Protein AF-A0A2G9TQV5-F1 (afdb_monomer_lite)

Secondary structure (DSSP, 8-state):
---PPPPP------PPP-PPPPGGGGPPPHHHHHH-TTHHHHHHHHHHHHHHHHHHHHHHHHHHHHHTSPPEEEEEEEEEEEEEEE--B--SSTT--PBPPEEEEEEEEEEE--TTS---S-----------PPPP---HHHHHTTT-SS-SSEEE--HHHHHHHT-SEEETTTHHHHHHHH-PPPPP----------SSS---EEEEEEEEEEEE-HHHHHHHHHHHHHHTT----

InterPro domains:
  IPR019835 SWIB domain [SM00151] (129-188)
  IPR036885 SWIB/MDM2 domain superfamily [G3DSA:1.10.245.10] (144-190)
  IPR036885 SWIB/MDM2 domain superfamily [SSF47592] (147-193)

Radius of gyration: 35.36 Å; chains: 1; bounding box: 77×60×104 Å

Organism: Teladorsagia circumcincta (NCBI:txid45464)

Structure (mmCIF, N/CA/C/O backbone):
data_AF-A0A2G9TQV5-F1
#
_entry.id   AF-A0A2G9TQV5-F1
#
loop_
_atom_site.group_PDB
_atom_site.id
_atom_site.type_symbol
_atom_site.label_atom_id
_atom_site.label_alt_id
_atom_site.label_comp_id
_atom_site.label_asym_id
_atom_site.label_entity_id
_atom_site.label_seq_id
_atom_site.pdbx_PDB_ins_code
_atom_site.Cartn_x
_atom_site.Cartn_y
_atom_site.Cartn_z
_atom_site.occupancy
_atom_site.B_iso_or_equiv
_atom_site.auth_seq_id
_atom_site.auth_comp_id
_atom_site.auth_asym_id
_atom_site.auth_atom_id
_atom_site.pdbx_PDB_model_num
ATOM 1 N N . MET A 1 1 ? 49.705 -12.438 60.916 1.00 44.19 1 MET A N 1
ATOM 2 C CA . MET A 1 1 ? 49.407 -10.997 60.722 1.00 44.19 1 MET A CA 1
ATOM 3 C C . MET A 1 1 ? 49.640 -10.712 59.242 1.00 44.19 1 MET A C 1
ATOM 5 O O . MET A 1 1 ? 50.724 -11.036 58.797 1.00 44.19 1 MET A O 1
ATOM 9 N N . ALA A 1 2 ? 48.722 -10.273 58.381 1.00 42.62 2 ALA A N 1
ATOM 10 C CA . ALA A 1 2 ? 47.451 -9.553 58.492 1.00 42.62 2 ALA A CA 1
ATOM 11 C C . ALA A 1 2 ? 46.478 -10.095 57.402 1.00 42.62 2 ALA A C 1
ATOM 13 O O . ALA A 1 2 ? 46.919 -10.445 56.315 1.00 42.62 2 ALA A O 1
ATOM 14 N N . SER A 1 3 ? 45.233 -10.449 57.743 1.00 42.16 3 SER A N 1
ATOM 15 C CA . SER A 1 3 ? 44.005 -9.634 57.603 1.00 42.16 3 SER A CA 1
ATOM 16 C C . SER A 1 3 ? 43.621 -9.293 56.148 1.00 42.16 3 SER A C 1
ATOM 18 O O . SER A 1 3 ? 44.063 -8.285 55.604 1.00 42.16 3 SER A O 1
ATOM 20 N N . GLN A 1 4 ? 42.767 -10.129 55.538 1.00 41.84 4 GLN A N 1
ATOM 21 C CA . GLN A 1 4 ? 41.964 -9.785 54.356 1.00 41.84 4 GLN A CA 1
ATOM 22 C C . GLN A 1 4 ? 40.659 -9.115 54.821 1.00 41.84 4 GLN A C 1
ATOM 24 O O . GLN A 1 4 ? 39.918 -9.699 55.610 1.00 41.84 4 GLN A O 1
ATOM 29 N N . GLY A 1 5 ? 40.383 -7.899 54.344 1.00 46.50 5 GLY A N 1
ATOM 30 C CA . GLY A 1 5 ? 39.112 -7.197 54.562 1.00 46.50 5 GLY A CA 1
ATOM 31 C C . GLY A 1 5 ? 38.068 -7.531 53.480 1.00 46.50 5 GLY A C 1
ATOM 32 O O . GLY A 1 5 ? 38.452 -7.800 52.340 1.00 46.50 5 GLY A O 1
ATOM 33 N N . PRO A 1 6 ? 36.758 -7.517 53.796 1.00 59.44 6 PRO A N 1
ATOM 34 C CA . PRO A 1 6 ? 35.693 -7.836 52.842 1.00 59.44 6 PRO A CA 1
ATOM 35 C C . PRO A 1 6 ? 35.386 -6.658 51.892 1.00 59.44 6 PRO A C 1
ATOM 37 O O . PRO A 1 6 ? 35.656 -5.504 52.237 1.00 59.44 6 PRO A O 1
ATOM 40 N N . PRO A 1 7 ? 34.791 -6.904 50.706 1.00 47.41 7 PRO A N 1
ATOM 41 C CA . PRO A 1 7 ? 34.472 -5.842 49.762 1.00 47.41 7 PRO A CA 1
ATOM 42 C C . PRO A 1 7 ? 33.226 -5.061 50.207 1.00 47.41 7 PRO A C 1
ATOM 44 O O . PRO A 1 7 ? 32.205 -5.630 50.591 1.00 47.41 7 PRO A O 1
ATOM 47 N N . MET A 1 8 ? 33.321 -3.733 50.130 1.00 46.19 8 MET A N 1
ATOM 48 C CA . MET A 1 8 ? 32.245 -2.779 50.406 1.00 46.19 8 MET A CA 1
ATOM 49 C C . MET A 1 8 ? 31.079 -2.956 49.426 1.00 46.19 8 MET A C 1
ATOM 51 O O . MET A 1 8 ? 31.225 -2.815 48.211 1.00 46.19 8 MET A O 1
ATOM 55 N N . GLN A 1 9 ? 29.899 -3.226 49.976 1.00 48.56 9 GLN A N 1
ATOM 56 C CA . GLN A 1 9 ? 28.641 -3.308 49.248 1.00 48.56 9 GLN A CA 1
ATOM 57 C C . GLN A 1 9 ? 28.155 -1.885 48.932 1.00 48.56 9 GLN A C 1
ATOM 59 O O . GLN A 1 9 ? 27.777 -1.124 49.821 1.00 48.56 9 GLN A O 1
ATOM 64 N N . GLY A 1 10 ? 28.205 -1.504 47.653 1.00 43.78 10 GLY A N 1
ATOM 65 C CA . GLY A 1 10 ? 27.704 -0.221 47.167 1.00 43.78 10 GLY A CA 1
ATOM 66 C C . GLY A 1 10 ? 26.198 -0.096 47.395 1.00 43.78 10 GLY A C 1
ATOM 67 O O . GLY A 1 10 ? 25.399 -0.759 46.734 1.00 43.78 10 GLY A O 1
ATOM 68 N N . ASN A 1 11 ? 25.818 0.773 48.328 1.00 42.78 11 ASN A N 1
ATOM 69 C CA . ASN A 1 11 ? 24.438 1.095 48.661 1.00 42.78 11 ASN A CA 1
ATOM 70 C C . ASN A 1 11 ? 23.783 1.854 47.488 1.00 42.78 11 ASN A C 1
ATOM 72 O O . ASN A 1 11 ? 23.886 3.078 47.384 1.00 42.78 11 ASN A O 1
ATOM 76 N N . ARG A 1 12 ? 23.129 1.139 46.561 1.00 46.25 12 ARG A N 1
ATOM 77 C CA . ARG A 1 12 ? 22.235 1.761 45.572 1.00 46.25 12 ARG A CA 1
ATOM 78 C C . ARG A 1 12 ? 20.999 2.268 46.307 1.00 46.25 12 ARG A C 1
ATOM 80 O O . ARG A 1 12 ? 20.060 1.515 46.545 1.00 46.25 12 ARG A O 1
ATOM 87 N N . VAL A 1 13 ? 21.000 3.555 46.639 1.00 46.03 13 VAL A N 1
ATOM 88 C CA . VAL A 1 13 ? 19.806 4.264 47.096 1.00 46.03 13 VAL A CA 1
ATOM 89 C C . VAL A 1 13 ? 18.771 4.223 45.970 1.00 46.03 13 VAL A C 1
ATOM 91 O O . VAL A 1 13 ? 18.861 4.956 44.986 1.00 46.03 13 VAL A O 1
ATOM 94 N N . SER A 1 14 ? 17.798 3.321 46.090 1.00 50.47 14 SER A N 1
ATOM 95 C CA . SER A 1 14 ? 16.604 3.306 45.253 1.00 50.47 14 SER A CA 1
ATOM 96 C C . SER A 1 14 ? 15.818 4.586 45.529 1.00 50.47 14 SER A C 1
ATOM 98 O O . SER A 1 14 ? 15.201 4.721 46.587 1.00 50.47 14 SER A O 1
ATOM 100 N N . GLN A 1 15 ? 15.861 5.545 44.601 1.00 46.72 15 GLN A N 1
ATOM 101 C CA . GLN A 1 15 ? 14.999 6.721 44.681 1.00 46.72 15 GLN A CA 1
ATOM 102 C C . GLN A 1 15 ? 13.533 6.261 44.702 1.00 46.72 15 GLN A C 1
ATOM 104 O O . GLN A 1 15 ? 13.130 5.485 43.830 1.00 46.72 15 GLN A O 1
ATOM 109 N N . PRO A 1 16 ? 12.714 6.715 45.667 1.00 48.12 16 PRO A N 1
ATOM 110 C CA . PRO A 1 16 ? 11.309 6.356 45.690 1.00 48.12 16 PRO A CA 1
ATOM 111 C C . PRO A 1 16 ? 10.617 6.993 44.483 1.00 48.12 16 PRO A C 1
ATOM 113 O O . PRO A 1 16 ? 10.597 8.216 44.322 1.00 48.12 16 PRO A O 1
ATOM 116 N N . LEU A 1 17 ? 10.037 6.142 43.635 1.00 52.28 17 LEU A N 1
ATOM 117 C CA . LEU A 1 17 ? 9.128 6.531 42.560 1.00 52.28 17 LEU A CA 1
ATOM 118 C C . LEU A 1 17 ? 8.077 7.490 43.127 1.00 52.28 17 LEU A C 1
ATOM 120 O O . LEU A 1 17 ? 7.300 7.118 44.011 1.00 52.28 17 LEU A O 1
ATOM 124 N N . ARG A 1 18 ? 8.066 8.736 42.637 1.00 54.44 18 ARG A N 1
ATOM 125 C CA . ARG A 1 18 ? 7.076 9.748 43.026 1.00 54.44 18 ARG A CA 1
ATOM 126 C C . ARG A 1 18 ? 5.680 9.186 42.757 1.00 54.44 18 ARG A C 1
ATOM 128 O O . ARG A 1 18 ? 5.249 9.101 41.608 1.00 54.44 18 ARG A O 1
ATOM 135 N N . LYS A 1 19 ? 4.981 8.783 43.821 1.00 58.81 19 LYS A N 1
ATOM 136 C CA . LYS A 1 19 ? 3.598 8.305 43.746 1.00 58.81 19 LYS A CA 1
ATOM 137 C C . LYS A 1 19 ? 2.754 9.430 43.145 1.00 58.81 19 LYS A C 1
ATOM 139 O O . LYS A 1 19 ? 2.726 10.535 43.685 1.00 58.81 19 LYS A O 1
ATOM 144 N N . LYS A 1 20 ? 2.104 9.170 42.007 1.00 60.31 20 LYS A N 1
ATOM 145 C CA . LYS A 1 20 ? 1.174 10.125 41.389 1.00 60.31 20 LYS A CA 1
ATOM 146 C C . LYS A 1 20 ? 0.085 10.474 42.406 1.00 60.31 20 LYS A C 1
ATOM 148 O O . LYS A 1 20 ? -0.621 9.583 42.878 1.00 60.31 20 LYS A O 1
ATOM 153 N N . LYS A 1 21 ? -0.008 11.762 42.745 1.00 61.50 21 LYS A N 1
ATOM 154 C CA . LYS A 1 21 ? -1.007 12.320 43.667 1.00 61.50 21 LYS A CA 1
ATOM 155 C C . LYS A 1 21 ? -2.407 11.965 43.157 1.00 61.50 21 LYS A C 1
ATOM 157 O O . LYS A 1 21 ? -2.676 12.131 41.964 1.00 61.50 21 LYS A O 1
ATOM 162 N N . ARG A 1 22 ? -3.257 11.403 44.018 1.00 66.50 22 ARG A N 1
ATOM 163 C CA . ARG A 1 22 ? -4.565 10.869 43.609 1.00 66.50 22 ARG A CA 1
ATOM 164 C C . ARG A 1 22 ? -5.538 12.029 43.406 1.00 66.50 22 ARG A C 1
ATOM 166 O O . ARG A 1 22 ? -5.408 13.062 44.048 1.00 66.50 22 ARG A O 1
ATOM 173 N N . TYR A 1 23 ? -6.535 11.861 42.539 1.00 68.81 23 TYR A N 1
ATOM 174 C CA . TYR A 1 23 ? -7.550 12.898 42.301 1.00 68.81 23 TYR A CA 1
ATOM 175 C C . TYR A 1 23 ? -8.308 13.286 43.584 1.00 68.81 23 TYR A C 1
ATOM 177 O O . TYR A 1 23 ? -8.620 14.453 43.784 1.00 68.81 23 TYR A O 1
ATOM 185 N N . ALA A 1 24 ? -8.517 12.325 44.490 1.00 63.78 24 ALA A N 1
ATOM 186 C CA . ALA A 1 24 ? -9.106 12.568 45.807 1.00 63.78 24 ALA A CA 1
ATOM 187 C C . ALA A 1 24 ? -8.302 13.578 46.647 1.00 63.78 24 ALA A C 1
ATOM 189 O O . ALA A 1 24 ? -8.893 14.349 47.392 1.00 63.78 24 ALA A O 1
ATOM 190 N N . ASP A 1 25 ? -6.980 13.637 46.459 1.00 70.00 25 ASP A N 1
ATOM 191 C CA . ASP A 1 25 ? -6.098 14.575 47.163 1.00 70.00 25 ASP A CA 1
ATOM 192 C C . ASP A 1 25 ? -6.182 16.001 46.584 1.00 70.00 25 ASP A C 1
ATOM 194 O O . ASP A 1 25 ? -5.591 16.926 47.139 1.00 70.00 25 ASP A O 1
ATOM 198 N N . LYS A 1 26 ? -6.866 16.182 45.444 1.00 73.50 26 LYS A N 1
ATOM 199 C CA . LYS A 1 26 ? -7.117 17.482 44.808 1.00 73.50 26 LYS A CA 1
ATOM 200 C C . LYS A 1 26 ? -8.495 18.061 45.160 1.00 73.50 26 LYS A C 1
ATOM 202 O O . LYS A 1 26 ? -8.781 19.176 44.757 1.00 73.50 26 LYS A O 1
ATOM 207 N N . LEU A 1 27 ? -9.370 17.339 45.865 1.00 76.75 27 LEU A N 1
ATOM 208 C CA . LEU A 1 27 ? -10.714 17.828 46.198 1.00 76.75 27 LEU A CA 1
ATOM 209 C C . LEU A 1 27 ? -10.690 18.644 47.499 1.00 76.75 27 LEU A C 1
ATOM 211 O O . LEU A 1 27 ? -10.197 18.173 48.521 1.00 76.75 27 LEU A O 1
ATOM 215 N N . ILE A 1 28 ? -11.257 19.854 47.477 1.00 78.38 28 ILE A N 1
ATOM 216 C CA . ILE A 1 28 ? -11.406 20.683 48.685 1.00 78.38 28 ILE A CA 1
ATOM 217 C C . ILE A 1 28 ? -12.586 20.167 49.522 1.00 78.38 28 ILE A C 1
ATOM 219 O O . ILE A 1 28 ? -13.672 19.913 48.984 1.00 78.38 28 ILE A O 1
ATOM 223 N N . SER A 1 29 ? -12.371 20.051 50.840 1.00 79.12 29 SER A N 1
ATOM 224 C CA . SER A 1 29 ? -13.391 19.654 51.822 1.00 79.12 29 SER A CA 1
ATOM 225 C C . SER A 1 29 ? -14.628 20.569 51.763 1.00 79.12 29 SER A C 1
ATOM 227 O O . SER A 1 29 ? -14.467 21.787 51.647 1.00 79.12 29 SER A O 1
ATOM 229 N N . PRO A 1 30 ? -15.856 20.032 51.899 1.00 76.06 30 PRO A N 1
ATOM 230 C CA . PRO A 1 30 ? -17.091 20.821 51.855 1.00 76.06 30 PRO A CA 1
ATOM 231 C C . PRO A 1 30 ? -17.134 21.983 52.859 1.00 76.06 30 PRO A C 1
ATOM 233 O O . PRO A 1 30 ? -17.609 23.056 52.515 1.00 76.06 30 PRO A O 1
ATOM 236 N N . GLN A 1 31 ? -16.572 21.807 54.059 1.00 74.50 31 GLN A N 1
ATOM 237 C CA . GLN A 1 31 ? -16.561 22.848 55.099 1.00 74.50 31 GLN A CA 1
ATOM 238 C C . GLN A 1 31 ? -15.691 24.057 54.720 1.00 74.50 31 GLN A C 1
ATOM 240 O O . GLN A 1 31 ? -16.039 25.195 55.009 1.00 74.50 31 GLN A O 1
ATOM 245 N N . VAL A 1 32 ? -14.570 23.828 54.028 1.00 75.00 32 VAL A N 1
ATOM 246 C CA . VAL A 1 32 ? -13.693 24.907 53.534 1.00 75.00 32 VAL A CA 1
ATOM 247 C C . VAL A 1 32 ? -14.322 25.608 52.326 1.00 75.00 32 VAL A C 1
ATOM 249 O O . VAL A 1 32 ? -14.057 26.781 52.080 1.00 75.00 32 VAL A O 1
ATOM 252 N N . ARG A 1 33 ? -15.191 24.903 51.591 1.00 73.62 33 ARG A N 1
ATOM 253 C CA . ARG A 1 33 ? -15.885 25.431 50.414 1.00 73.62 33 ARG A CA 1
ATOM 254 C C . ARG A 1 33 ? -16.915 26.501 50.764 1.00 73.62 33 ARG A C 1
ATOM 256 O O . ARG A 1 33 ? -17.050 27.475 50.038 1.00 73.62 33 ARG A O 1
ATOM 263 N N . GLU A 1 34 ? -17.617 26.312 51.874 1.00 71.81 34 GLU A N 1
ATOM 264 C CA . GLU A 1 34 ? -18.623 27.259 52.364 1.00 71.81 34 GLU A CA 1
ATOM 265 C C . GLU A 1 34 ? -17.983 28.535 52.938 1.00 71.81 34 GLU A C 1
ATOM 267 O O . GLU A 1 34 ? -18.558 29.615 52.851 1.00 71.81 34 GLU A O 1
ATOM 272 N N . LEU A 1 35 ? -16.756 28.419 53.461 1.00 76.81 35 LEU A N 1
ATOM 273 C CA . LEU A 1 35 ? -15.994 29.529 54.040 1.00 76.81 35 LEU A CA 1
ATOM 274 C C . LEU A 1 35 ? -15.265 30.389 52.996 1.00 76.81 35 LEU A C 1
ATOM 276 O O . LEU A 1 35 ? -14.980 31.552 53.270 1.00 76.81 35 LEU A O 1
ATOM 280 N N . VAL A 1 36 ? -14.927 29.829 51.829 1.00 78.94 36 VAL A N 1
ATOM 281 C CA . VAL A 1 36 ? -14.102 30.500 50.810 1.00 78.94 36 VAL A CA 1
ATOM 282 C C . VAL A 1 36 ? -14.809 30.457 49.450 1.00 78.94 36 VAL A C 1
ATOM 284 O O . VAL A 1 36 ? -14.761 29.419 48.783 1.00 78.94 36 VAL A O 1
ATOM 287 N N . PRO A 1 37 ? -15.448 31.548 48.993 1.00 74.06 37 PRO A N 1
ATOM 288 C CA . PRO A 1 37 ? -16.198 31.566 47.734 1.00 74.06 37 PRO A CA 1
ATOM 289 C C . PRO A 1 37 ? -15.329 31.287 46.489 1.00 74.06 37 PRO A C 1
ATOM 291 O O . PRO A 1 37 ? -15.807 30.702 45.517 1.00 74.06 37 PRO A O 1
ATOM 294 N N . GLU A 1 38 ? -14.029 31.590 46.527 1.00 81.38 38 GLU A N 1
ATOM 295 C CA . GLU A 1 38 ? -13.058 31.293 45.461 1.00 81.38 38 GLU A CA 1
ATOM 296 C C . GLU A 1 38 ? -12.807 29.786 45.276 1.00 81.38 38 GLU A C 1
ATOM 298 O O . GLU A 1 38 ? -12.302 29.351 44.236 1.00 81.38 38 GLU A O 1
ATOM 303 N N . SER A 1 39 ? -13.183 28.960 46.257 1.00 83.25 39 SER A N 1
ATOM 304 C CA . SE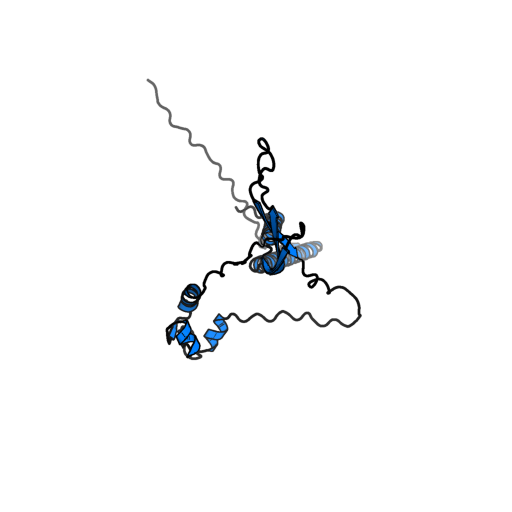R A 1 39 ? -13.048 27.502 46.179 1.00 83.25 39 SER A CA 1
ATOM 305 C C . SER A 1 39 ? -13.894 26.887 45.055 1.00 83.25 39 SER A C 1
ATOM 307 O O . SER A 1 39 ? -13.511 25.850 44.508 1.00 83.25 39 SER A O 1
ATOM 309 N N . GLN A 1 40 ? -14.993 27.537 44.651 1.00 80.94 40 GLN A N 1
ATOM 310 C CA . GLN A 1 40 ? -15.823 27.088 43.532 1.00 80.94 40 GLN A CA 1
ATOM 311 C C . GLN A 1 40 ? -15.067 27.194 42.201 1.00 80.94 40 GLN A C 1
ATOM 313 O O . GLN A 1 40 ? -15.042 26.233 41.435 1.00 80.94 40 GLN A O 1
ATOM 318 N N . ALA A 1 41 ? -14.350 28.301 41.976 1.00 85.25 41 ALA A N 1
ATOM 319 C CA . ALA A 1 41 ? -13.519 28.483 40.785 1.00 85.25 41 ALA A CA 1
ATOM 320 C C . ALA A 1 41 ? -12.407 27.422 40.685 1.00 85.25 41 ALA A C 1
ATOM 322 O O . ALA A 1 41 ? -12.104 26.929 39.598 1.00 85.25 41 ALA A O 1
ATOM 323 N N . TYR A 1 42 ? -11.829 27.010 41.819 1.00 85.12 42 TYR A N 1
ATOM 324 C CA . TYR A 1 42 ? -10.863 25.911 41.853 1.00 85.12 42 TYR A CA 1
ATOM 325 C C . TYR A 1 42 ? -11.491 24.562 41.462 1.00 85.12 42 TYR A C 1
ATOM 327 O O . TYR A 1 42 ? -10.905 23.813 40.679 1.00 85.12 42 TYR A O 1
ATOM 335 N N . MET A 1 43 ? -12.688 24.252 41.970 1.00 85.62 43 MET A N 1
ATOM 336 C CA . MET A 1 43 ? -13.412 23.026 41.613 1.00 85.62 43 MET A CA 1
ATOM 337 C C . MET A 1 43 ? -13.779 22.992 40.124 1.00 85.62 43 MET A C 1
ATOM 339 O O . MET A 1 43 ? -13.654 21.941 39.491 1.00 85.62 43 MET A O 1
ATOM 343 N N . ASP A 1 44 ? -14.157 24.136 39.550 1.00 88.25 44 ASP A N 1
ATOM 344 C CA . ASP A 1 44 ? -14.461 24.269 38.122 1.00 88.25 44 ASP A CA 1
ATOM 345 C C . ASP A 1 44 ? -13.206 24.072 37.258 1.00 88.25 44 ASP A C 1
ATOM 347 O O . ASP A 1 44 ? -13.246 23.347 36.260 1.00 88.25 44 ASP A O 1
ATOM 351 N N . LEU A 1 45 ? -12.062 24.633 37.671 1.00 88.50 45 LEU A N 1
ATOM 352 C CA . LEU A 1 45 ? -10.768 24.385 37.025 1.00 88.50 45 LEU A CA 1
ATOM 353 C C . LEU A 1 45 ? -10.363 22.909 37.105 1.00 88.50 45 LEU A C 1
ATOM 355 O O . LEU A 1 45 ? -9.869 22.358 36.123 1.00 88.50 45 LEU A O 1
ATOM 359 N N . LEU A 1 46 ? -10.604 22.249 38.239 1.00 86.88 46 LEU A N 1
ATOM 360 C CA . LEU A 1 46 ? -10.320 20.826 38.417 1.00 86.88 46 LEU A CA 1
ATOM 361 C C . LEU A 1 46 ? -11.230 19.946 37.543 1.00 86.88 46 LEU A C 1
ATOM 363 O O . LEU A 1 46 ? -10.775 18.960 36.960 1.00 86.88 46 LEU A O 1
ATOM 367 N N . ALA A 1 47 ? -12.512 20.295 37.422 1.00 86.62 47 ALA A N 1
ATOM 368 C CA . ALA A 1 47 ? -13.445 19.626 36.518 1.00 86.62 47 ALA A CA 1
ATOM 369 C C . ALA A 1 47 ? -13.051 19.838 35.046 1.00 86.62 47 ALA A C 1
ATOM 371 O O . ALA A 1 47 ? -13.116 18.904 34.238 1.00 86.62 47 ALA A O 1
ATOM 372 N N . PHE A 1 48 ? -12.592 21.043 34.699 1.00 91.81 48 PHE A N 1
ATOM 373 C CA . PHE A 1 48 ? -12.078 21.356 33.370 1.00 91.81 48 PHE A CA 1
ATOM 374 C C . PHE A 1 48 ? -10.791 20.582 33.054 1.00 91.81 48 PHE A C 1
ATOM 376 O O . PHE A 1 48 ? -10.716 19.983 31.981 1.00 91.81 48 PHE A O 1
ATOM 383 N N . GLU A 1 49 ? -9.832 20.508 33.989 1.00 87.06 49 GLU A N 1
ATOM 384 C CA . GLU A 1 49 ? -8.620 19.672 33.887 1.00 87.06 49 GLU A CA 1
ATOM 385 C C . GLU A 1 49 ? -9.011 18.222 33.578 1.00 87.06 49 GLU A C 1
ATOM 387 O O . GLU A 1 49 ? -8.537 17.636 32.607 1.00 87.06 49 GLU A O 1
ATOM 392 N N . GLN A 1 50 ? -9.963 17.666 34.332 1.00 86.44 50 GLN A N 1
ATOM 393 C CA . GLN A 1 50 ? -10.388 16.278 34.166 1.00 86.44 50 GLN A CA 1
ATOM 394 C C . GLN A 1 50 ? -11.046 16.021 32.798 1.00 86.44 50 GLN A C 1
ATOM 396 O O . GLN A 1 50 ? -10.788 15.004 32.146 1.00 86.44 50 GLN A O 1
ATOM 401 N N . LYS A 1 51 ? -11.871 16.961 32.322 1.00 90.81 51 LYS A N 1
ATOM 402 C CA . LYS A 1 51 ? -12.500 16.892 30.995 1.00 90.81 51 LYS A CA 1
ATOM 403 C C . LYS A 1 51 ? -11.473 17.030 29.868 1.00 90.81 51 LYS A C 1
ATOM 405 O O . LYS A 1 51 ? -11.592 16.354 28.838 1.00 90.81 51 LYS A O 1
ATOM 410 N N . LEU A 1 52 ? -10.473 17.887 30.057 1.00 89.81 52 LEU A N 1
ATOM 411 C CA . LEU A 1 52 ? -9.368 18.090 29.126 1.00 89.81 52 LEU A CA 1
ATOM 412 C C . LEU A 1 52 ? -8.518 16.816 29.035 1.00 89.81 52 LEU A C 1
ATOM 414 O O . LEU A 1 52 ? -8.328 16.301 27.932 1.00 89.81 52 LEU A O 1
ATOM 418 N N . ASP A 1 53 ? -8.124 16.234 30.166 1.00 84.88 53 ASP A N 1
ATOM 419 C CA . ASP A 1 53 ? -7.357 14.984 30.231 1.00 84.88 53 ASP A CA 1
ATOM 420 C C . ASP A 1 53 ? -8.098 13.808 29.581 1.00 84.88 53 ASP A C 1
ATOM 422 O O . ASP A 1 53 ? -7.510 13.031 28.816 1.00 84.88 53 ASP A O 1
ATOM 426 N N . ALA A 1 54 ? -9.408 13.694 29.823 1.00 82.75 54 ALA A N 1
ATOM 427 C CA . ALA A 1 54 ? -10.247 12.684 29.182 1.00 82.75 54 ALA A CA 1
ATOM 428 C C . ALA A 1 54 ? -10.284 12.869 27.656 1.00 82.75 54 ALA A C 1
ATOM 430 O O . ALA A 1 54 ? -10.153 11.903 26.897 1.00 82.75 54 ALA A O 1
ATOM 431 N N . THR A 1 55 ? -10.411 14.115 27.194 1.00 89.25 55 THR A N 1
ATOM 432 C CA . THR A 1 55 ? -10.436 14.448 25.763 1.00 89.25 55 THR A CA 1
ATOM 433 C C . THR A 1 55 ? -9.091 14.166 25.100 1.00 89.25 55 THR A C 1
ATOM 435 O O . THR A 1 55 ? -9.063 13.568 24.023 1.00 89.25 55 THR A O 1
ATOM 438 N N . ILE A 1 56 ? -7.978 14.529 25.744 1.00 85.31 56 ILE A N 1
ATOM 439 C CA . ILE A 1 56 ? -6.624 14.244 25.255 1.00 85.31 56 ILE A CA 1
ATOM 440 C C . ILE A 1 56 ? -6.397 12.738 25.171 1.00 85.31 56 ILE A C 1
ATOM 442 O O . ILE A 1 56 ? -5.956 12.248 24.134 1.00 85.31 56 ILE A O 1
ATOM 446 N N . THR A 1 57 ? -6.731 11.990 26.224 1.00 84.06 57 THR A N 1
ATOM 447 C CA . THR A 1 57 ? -6.547 10.532 26.254 1.00 84.06 57 THR A CA 1
ATOM 448 C C . THR A 1 57 ? -7.353 9.856 25.149 1.00 84.06 57 THR A C 1
ATOM 450 O O . THR A 1 57 ? -6.823 9.023 24.414 1.00 84.06 57 THR A O 1
ATOM 453 N N . ARG A 1 58 ? -8.610 10.270 24.959 1.00 86.94 58 ARG A N 1
ATOM 454 C CA . ARG A 1 58 ? -9.450 9.786 23.860 1.00 86.94 58 ARG A CA 1
ATOM 455 C C . ARG A 1 58 ? -8.855 10.129 22.495 1.00 86.94 58 ARG A C 1
ATOM 457 O O . ARG A 1 58 ? -8.688 9.238 21.671 1.00 86.94 58 ARG A O 1
ATOM 464 N N . LYS A 1 59 ? -8.474 11.389 22.261 1.00 84.00 59 LYS A N 1
ATOM 465 C CA . LYS A 1 59 ? -7.851 11.814 20.996 1.00 84.00 59 LYS A CA 1
ATOM 466 C C . LYS A 1 59 ? -6.544 11.081 20.722 1.00 84.00 59 LYS A C 1
ATOM 468 O O . LYS A 1 59 ? -6.274 10.737 19.577 1.00 84.00 59 LYS A O 1
ATOM 473 N N . LYS A 1 60 ? -5.757 10.794 21.758 1.00 80.25 60 LYS A N 1
ATOM 474 C CA . LYS A 1 60 ? -4.538 9.991 21.656 1.00 80.25 60 LYS A CA 1
ATOM 475 C C . LYS A 1 60 ? -4.854 8.579 21.167 1.00 80.25 60 LYS A C 1
ATOM 477 O O . LYS A 1 60 ? -4.188 8.113 20.247 1.00 80.25 60 LYS A O 1
ATOM 482 N N . LEU A 1 61 ? -5.867 7.925 21.739 1.00 83.00 61 LEU A N 1
ATOM 483 C CA . LEU A 1 61 ? -6.302 6.597 21.300 1.00 83.00 61 LEU A CA 1
ATOM 484 C C . LEU A 1 61 ? -6.843 6.619 19.865 1.00 83.00 61 LEU A C 1
ATOM 486 O O . LEU A 1 61 ? -6.432 5.781 19.065 1.00 83.00 61 LEU A O 1
ATOM 490 N N . ASP A 1 62 ? -7.664 7.612 19.513 1.00 80.06 62 ASP A N 1
ATOM 491 C CA . ASP A 1 62 ? -8.195 7.779 18.153 1.00 80.06 62 ASP A CA 1
ATOM 492 C C . ASP A 1 62 ? -7.056 7.935 17.127 1.00 80.06 62 ASP A C 1
ATOM 494 O O . ASP A 1 62 ? -7.060 7.300 16.070 1.00 80.06 62 ASP A O 1
ATOM 498 N N . ILE A 1 63 ? -6.039 8.748 17.444 1.00 80.25 63 ILE A N 1
ATOM 499 C CA . ILE A 1 63 ? -4.871 8.940 16.576 1.00 80.25 63 ILE A CA 1
ATOM 500 C C . ILE A 1 63 ? -4.039 7.656 16.494 1.00 80.25 63 ILE A C 1
ATOM 502 O O . ILE A 1 63 ? -3.649 7.250 15.400 1.00 80.25 63 ILE A O 1
ATOM 506 N N . GLN A 1 64 ? -3.786 6.986 17.621 1.00 78.00 64 GLN A N 1
ATOM 507 C CA . GLN A 1 64 ? -3.073 5.709 17.629 1.00 78.00 64 GLN A CA 1
ATOM 508 C C . GLN A 1 64 ? -3.798 4.646 16.791 1.00 78.00 64 GLN A C 1
ATOM 510 O O . GLN A 1 64 ? -3.147 3.905 16.056 1.00 78.00 64 GLN A O 1
ATOM 515 N N . GLU A 1 65 ? -5.129 4.569 16.853 1.00 79.62 65 GLU A N 1
ATOM 516 C CA . GLU A 1 65 ? -5.919 3.655 16.026 1.00 79.62 65 GLU A CA 1
ATOM 517 C C . GLU A 1 65 ? -5.868 4.032 14.539 1.00 79.62 65 GLU A C 1
ATOM 519 O O . GLU A 1 65 ? -5.694 3.154 13.688 1.00 79.62 65 GLU A O 1
ATOM 524 N N . ALA A 1 66 ? -5.946 5.324 14.212 1.00 73.06 66 ALA A N 1
ATOM 525 C CA . ALA A 1 66 ? -5.829 5.801 12.837 1.00 73.06 66 ALA A CA 1
ATOM 526 C C . ALA A 1 66 ? -4.454 5.467 12.231 1.00 73.06 66 ALA A C 1
ATOM 528 O O . ALA A 1 66 ? -4.375 4.991 11.098 1.00 73.06 66 ALA A O 1
ATOM 529 N N . LEU A 1 67 ? -3.371 5.628 13.000 1.00 73.00 67 LEU A N 1
ATOM 530 C CA . LEU A 1 67 ? -2.008 5.311 12.556 1.00 73.00 67 LEU A CA 1
ATOM 531 C C . LEU A 1 67 ? -1.791 3.804 12.318 1.00 73.00 67 LEU A C 1
ATOM 533 O O . LEU A 1 67 ? -0.959 3.442 11.486 1.00 73.00 67 LEU A O 1
ATOM 537 N N . LYS A 1 68 ? -2.568 2.916 12.962 1.00 75.12 68 LYS A N 1
ATOM 538 C CA . LYS A 1 68 ? -2.554 1.464 12.668 1.00 75.12 68 LYS A CA 1
ATOM 539 C C . LYS A 1 68 ? -3.089 1.133 11.272 1.00 75.12 68 LYS A C 1
ATOM 541 O O . LYS A 1 68 ? -2.861 0.028 10.781 1.00 75.12 68 LYS A O 1
ATOM 546 N N . ARG A 1 69 ? -3.800 2.059 10.621 1.00 71.94 69 ARG A N 1
ATOM 547 C CA . ARG A 1 69 ? -4.332 1.901 9.260 1.00 71.94 69 ARG A CA 1
ATOM 548 C C . ARG A 1 69 ? -3.641 2.893 8.321 1.00 71.94 69 ARG A C 1
ATOM 550 O O . ARG A 1 69 ? -4.253 3.892 7.945 1.00 71.94 69 ARG A O 1
ATOM 557 N N . PRO A 1 70 ? -2.379 2.639 7.927 1.00 65.88 70 PRO A N 1
ATOM 558 C CA . PRO A 1 70 ? -1.628 3.570 7.096 1.00 65.88 70 PRO A CA 1
ATOM 559 C C . PRO A 1 70 ? -2.385 3.866 5.797 1.00 65.88 70 PRO A C 1
ATOM 561 O O . PRO A 1 70 ? -2.748 2.959 5.041 1.00 65.88 70 PRO A O 1
ATOM 564 N N . GLN A 1 71 ? -2.630 5.153 5.545 1.00 68.75 71 GLN A N 1
ATOM 565 C CA . GLN A 1 71 ? -3.322 5.610 4.346 1.00 68.75 71 GLN A CA 1
ATOM 566 C C . GLN A 1 71 ? -2.479 5.272 3.109 1.00 68.75 71 GLN A C 1
ATOM 568 O O . GLN A 1 71 ? -1.310 5.653 3.004 1.00 68.75 71 GLN A O 1
ATOM 573 N N . LYS A 1 72 ? -3.080 4.528 2.174 1.00 71.25 72 LYS A N 1
ATOM 574 C CA . LYS A 1 72 ? -2.465 4.194 0.885 1.00 71.25 72 LYS A CA 1
ATOM 575 C C . LYS A 1 72 ? -2.704 5.348 -0.074 1.00 71.25 72 LYS A C 1
ATOM 577 O O . LYS A 1 72 ? -3.856 5.644 -0.388 1.00 71.25 72 LYS A O 1
ATOM 582 N N . VAL A 1 73 ? -1.636 5.954 -0.574 1.00 79.00 73 VAL A N 1
ATOM 583 C CA . VAL A 1 73 ? -1.732 6.885 -1.701 1.00 79.00 73 VAL A CA 1
ATOM 584 C C . VAL A 1 73 ? -1.449 6.109 -2.978 1.00 79.00 73 VAL A C 1
ATOM 586 O O . VAL A 1 73 ? -0.461 5.375 -3.064 1.00 79.00 73 VAL A O 1
ATOM 589 N N . LYS A 1 74 ? -2.347 6.243 -3.956 1.00 80.44 74 LYS A N 1
ATOM 590 C CA . LYS A 1 74 ? -2.124 5.731 -5.307 1.00 80.44 74 LYS A CA 1
ATOM 591 C C . LYS A 1 74 ? -1.226 6.720 -6.051 1.00 80.44 74 LYS A C 1
ATOM 593 O O . LYS A 1 74 ? -1.502 7.916 -6.055 1.00 80.44 74 LYS A O 1
ATOM 598 N N . LYS A 1 75 ? -0.140 6.224 -6.630 1.00 84.56 75 LYS A N 1
ATOM 599 C CA . LYS A 1 75 ? 0.749 6.958 -7.540 1.00 84.56 75 LYS A CA 1
ATOM 600 C C . LYS A 1 75 ? 0.999 6.074 -8.759 1.00 84.56 75 LYS A C 1
ATOM 602 O O . LYS A 1 75 ? 0.774 4.868 -8.678 1.00 84.56 75 LYS A O 1
ATOM 607 N N . ARG A 1 76 ? 1.473 6.638 -9.864 1.00 88.56 76 ARG A N 1
ATOM 608 C CA . ARG A 1 76 ? 1.886 5.851 -11.034 1.00 88.56 76 ARG A CA 1
ATOM 609 C C . ARG A 1 76 ? 3.395 5.953 -11.193 1.00 88.56 76 ARG A C 1
ATOM 611 O O . ARG A 1 76 ? 3.931 7.046 -11.104 1.00 88.56 76 ARG A O 1
ATOM 618 N N . LEU A 1 77 ? 4.094 4.840 -11.364 1.00 91.00 77 LEU A N 1
ATOM 619 C CA . LEU A 1 77 ? 5.493 4.833 -11.783 1.00 91.00 77 LEU A CA 1
ATOM 620 C C . LEU A 1 77 ? 5.513 4.633 -13.291 1.00 91.00 77 LEU A C 1
ATOM 622 O O . LEU A 1 77 ? 5.005 3.625 -13.772 1.00 91.00 77 LEU A O 1
ATOM 626 N N . ARG A 1 78 ? 6.091 5.584 -14.015 1.00 92.56 78 ARG A N 1
ATOM 627 C CA . ARG A 1 78 ? 6.366 5.444 -15.438 1.00 92.56 78 ARG A CA 1
ATOM 628 C C . ARG A 1 78 ? 7.793 4.965 -15.618 1.00 92.56 78 ARG A C 1
ATOM 630 O O . ARG A 1 78 ? 8.717 5.629 -15.148 1.00 92.56 78 ARG A O 1
ATOM 637 N N . ILE A 1 79 ? 7.953 3.824 -16.269 1.00 94.31 79 ILE A N 1
ATOM 638 C CA . ILE A 1 79 ? 9.248 3.252 -16.621 1.00 94.31 79 ILE A CA 1
ATOM 639 C C . ILE A 1 79 ? 9.510 3.531 -18.097 1.00 94.31 79 ILE A C 1
ATOM 641 O O . ILE A 1 79 ? 8.671 3.219 -18.941 1.00 94.31 79 ILE A O 1
ATOM 645 N N . TYR A 1 80 ? 10.668 4.109 -18.390 1.00 93.06 80 TYR A N 1
ATOM 646 C CA . TYR A 1 80 ? 11.198 4.304 -19.731 1.00 93.06 80 TYR A CA 1
ATOM 647 C C . TYR A 1 80 ? 12.286 3.265 -19.971 1.00 93.06 80 TYR A C 1
ATOM 649 O O . TYR A 1 80 ? 13.211 3.156 -19.169 1.00 93.06 80 TYR A O 1
ATOM 657 N N . ILE A 1 81 ? 12.173 2.510 -21.057 1.00 93.00 81 ILE A N 1
ATOM 658 C CA . ILE A 1 81 ? 13.209 1.587 -21.519 1.00 93.00 81 ILE A CA 1
ATOM 659 C C . ILE A 1 81 ? 13.679 2.086 -22.878 1.00 93.00 81 ILE A C 1
ATOM 661 O O . ILE A 1 81 ? 12.959 1.973 -23.869 1.00 93.00 81 ILE A O 1
ATOM 665 N N . SER A 1 82 ? 14.875 2.658 -22.914 1.00 90.12 82 SER A N 1
ATOM 666 C CA . SER A 1 82 ? 15.502 3.193 -24.121 1.00 90.12 82 SER A CA 1
ATOM 667 C C . SER A 1 82 ? 16.713 2.353 -24.477 1.00 90.12 82 SER A C 1
ATOM 669 O O . SER A 1 82 ? 17.460 1.957 -23.588 1.00 90.12 82 SER A O 1
ATOM 671 N N . HIS A 1 83 ? 16.951 2.118 -25.762 1.00 88.94 83 HIS A N 1
ATOM 672 C CA . HIS A 1 83 ? 18.209 1.522 -26.200 1.00 88.94 83 HIS A CA 1
ATOM 673 C C . HIS A 1 83 ? 18.844 2.315 -27.333 1.00 88.94 83 HIS A C 1
ATOM 675 O O . HIS A 1 83 ? 18.145 2.933 -28.137 1.00 88.94 83 HIS A O 1
ATOM 681 N N . THR A 1 84 ? 20.169 2.256 -27.380 1.00 85.81 84 THR A N 1
ATOM 682 C CA . THR A 1 84 ? 20.994 2.775 -28.467 1.00 85.81 84 THR A CA 1
ATOM 683 C C . THR A 1 84 ? 21.874 1.639 -28.960 1.00 85.81 84 THR A C 1
ATOM 685 O O . THR A 1 84 ? 22.485 0.942 -28.152 1.00 85.81 84 THR A O 1
ATOM 688 N N . PHE A 1 85 ? 21.944 1.451 -30.272 1.00 83.75 85 PHE A N 1
ATOM 689 C CA . PHE A 1 85 ? 22.870 0.517 -30.898 1.00 83.75 85 PHE A CA 1
ATOM 690 C C . PHE A 1 85 ? 23.916 1.310 -31.684 1.00 83.75 85 PHE A C 1
ATOM 692 O O . PHE A 1 85 ? 23.574 2.213 -32.443 1.00 83.75 85 PHE A O 1
ATOM 699 N N . ILE A 1 86 ? 25.184 0.986 -31.469 1.00 82.31 86 ILE A N 1
ATOM 700 C CA . ILE A 1 86 ? 26.349 1.544 -32.144 1.00 82.31 86 ILE A CA 1
ATOM 701 C C . ILE A 1 86 ? 26.886 0.431 -33.036 1.00 82.31 86 ILE A C 1
ATOM 703 O O . ILE A 1 86 ? 27.419 -0.566 -32.544 1.00 82.31 86 ILE A O 1
ATOM 707 N N . ALA A 1 87 ? 26.708 0.585 -34.346 1.00 80.62 87 ALA A N 1
ATOM 708 C CA . ALA A 1 87 ? 27.259 -0.354 -35.310 1.00 80.62 87 ALA A CA 1
ATOM 709 C C . ALA A 1 87 ? 28.789 -0.304 -35.275 1.00 80.62 87 ALA A C 1
ATOM 711 O O . ALA A 1 87 ? 29.386 0.771 -35.186 1.00 80.62 87 ALA A O 1
ATOM 712 N N . GLY A 1 88 ? 29.409 -1.479 -35.329 1.00 78.69 88 GLY A N 1
ATOM 713 C CA . GLY A 1 88 ? 30.853 -1.572 -35.461 1.00 78.69 88 GLY A CA 1
ATOM 714 C C . GLY A 1 88 ? 31.306 -1.111 -36.842 1.00 78.69 88 GLY A C 1
ATOM 715 O O . GLY A 1 88 ? 30.571 -1.257 -37.820 1.00 78.69 88 GLY A O 1
ATOM 716 N N . LYS A 1 89 ? 32.518 -0.566 -36.919 1.00 78.69 89 LYS A N 1
ATOM 717 C CA . LYS A 1 89 ? 33.187 -0.232 -38.177 1.00 78.69 89 LYS A CA 1
ATOM 718 C C . LYS A 1 89 ? 34.429 -1.095 -38.316 1.00 78.69 89 LYS A C 1
ATOM 720 O O . LYS A 1 89 ? 35.251 -1.135 -37.403 1.00 78.69 89 LYS A O 1
ATOM 725 N N . GLU A 1 90 ? 34.559 -1.769 -39.452 1.00 72.81 90 GLU A N 1
ATOM 726 C CA . GLU A 1 90 ? 35.804 -2.448 -39.800 1.00 72.81 90 GLU A CA 1
ATOM 727 C C . GLU A 1 90 ? 36.915 -1.412 -40.043 1.00 72.81 90 GLU A C 1
ATOM 729 O O . GLU A 1 90 ? 36.624 -0.307 -40.514 1.00 72.81 90 GLU A O 1
ATOM 734 N N . PRO A 1 91 ? 38.174 -1.726 -39.695 1.00 71.75 91 PRO A N 1
ATOM 735 C CA . PRO A 1 91 ? 39.280 -0.803 -39.899 1.00 71.75 91 PRO A CA 1
ATOM 736 C C . PRO A 1 91 ? 39.531 -0.615 -41.399 1.00 71.75 91 PRO A C 1
ATOM 738 O O . PRO A 1 91 ? 39.910 -1.550 -42.099 1.00 71.75 91 PRO A O 1
ATOM 741 N N . GLU A 1 92 ? 39.329 0.602 -41.908 1.00 68.12 92 GLU A N 1
ATOM 742 C CA . GLU A 1 92 ? 39.522 0.904 -43.336 1.00 68.12 92 GLU A CA 1
ATOM 743 C C . GLU A 1 92 ? 41.012 0.999 -43.732 1.00 68.12 92 GLU A C 1
ATOM 745 O O . GLU A 1 92 ? 41.330 1.050 -44.922 1.00 68.12 92 GLU A O 1
ATOM 750 N N . LYS A 1 93 ? 41.943 1.034 -42.762 1.00 74.19 93 LYS A N 1
ATOM 751 C CA . LYS A 1 93 ? 43.398 1.131 -42.987 1.00 74.19 93 LYS A CA 1
ATOM 752 C C . LYS A 1 93 ? 44.196 0.260 -42.016 1.00 74.19 93 LYS A C 1
ATOM 754 O O . LYS A 1 93 ? 43.825 0.098 -40.857 1.00 74.19 93 LYS A O 1
ATOM 759 N N . GLU A 1 94 ? 45.342 -0.234 -42.483 1.00 59.31 94 GLU A N 1
ATOM 760 C CA . GLU A 1 94 ? 46.316 -0.995 -41.692 1.00 59.31 94 GLU A CA 1
ATOM 761 C C . GLU A 1 94 ? 46.955 -0.068 -40.634 1.00 59.31 94 GLU A C 1
ATOM 763 O O . GLU A 1 94 ? 47.839 0.733 -40.936 1.00 59.31 94 GLU A O 1
ATOM 768 N N . GLY A 1 95 ? 46.411 -0.096 -39.411 1.00 64.88 95 GLY A N 1
ATOM 769 C CA . GLY A 1 95 ? 46.790 0.776 -38.289 1.00 64.88 95 GLY A CA 1
ATOM 770 C C . GLY A 1 95 ? 45.621 1.491 -37.596 1.00 64.88 95 GLY A C 1
ATOM 771 O O . GLY A 1 95 ? 45.836 2.096 -36.548 1.00 64.88 95 GLY A O 1
ATOM 772 N N . ASP A 1 96 ? 44.406 1.419 -38.151 1.00 67.06 96 ASP A N 1
ATOM 773 C CA . ASP A 1 96 ? 43.181 1.903 -37.503 1.00 67.06 96 ASP A CA 1
ATOM 774 C C . ASP A 1 96 ? 42.575 0.777 -36.643 1.00 67.06 96 ASP A C 1
ATOM 776 O O . ASP A 1 96 ? 42.481 -0.365 -37.097 1.00 67.06 96 ASP A O 1
ATOM 780 N N . GLU A 1 97 ? 42.191 1.052 -35.394 1.00 65.44 97 GLU A N 1
ATOM 781 C CA . GLU A 1 97 ? 41.469 0.071 -34.572 1.00 65.44 97 GLU A CA 1
ATOM 782 C C . GLU A 1 97 ? 39.988 0.096 -34.964 1.00 65.44 97 GLU A C 1
ATOM 784 O O . GLU A 1 97 ? 39.281 1.081 -34.745 1.00 65.44 97 GLU A O 1
ATOM 789 N N . GLY A 1 98 ? 39.503 -1.001 -35.552 1.00 71.00 98 GLY A N 1
ATOM 790 C CA . GLY A 1 98 ? 38.082 -1.170 -35.848 1.00 71.00 98 GLY A CA 1
ATOM 791 C C . GLY A 1 98 ? 37.223 -0.990 -34.594 1.00 71.00 98 GLY A C 1
ATOM 792 O O . GLY A 1 98 ? 37.608 -1.366 -33.487 1.00 71.00 98 GLY A O 1
ATOM 793 N N . THR A 1 99 ? 36.027 -0.429 -34.753 1.00 78.75 99 THR A N 1
ATOM 794 C CA . THR A 1 99 ? 35.090 -0.262 -33.636 1.00 78.75 99 THR A CA 1
ATOM 795 C C . THR A 1 99 ? 34.221 -1.507 -33.509 1.00 78.75 99 THR A C 1
ATOM 797 O O . THR A 1 99 ? 33.564 -1.908 -34.466 1.00 78.75 99 THR A O 1
ATOM 800 N N . VAL A 1 100 ? 34.188 -2.120 -32.325 1.00 83.56 100 VAL A N 1
ATOM 801 C CA . VAL A 1 100 ? 33.329 -3.281 -32.040 1.00 83.56 100 VAL A CA 1
ATOM 802 C C . VAL A 1 100 ? 31.875 -2.810 -31.879 1.00 83.56 100 VAL A C 1
ATOM 804 O O . VAL A 1 100 ? 31.649 -1.785 -31.228 1.00 83.56 100 VAL A O 1
ATOM 807 N N . PRO A 1 101 ? 30.876 -3.526 -32.434 1.00 85.44 101 PRO A N 1
ATOM 808 C CA . PRO A 1 101 ? 29.475 -3.183 -32.227 1.00 85.44 101 PRO A CA 1
ATOM 809 C C . PRO A 1 101 ? 29.124 -3.176 -30.737 1.00 85.44 101 PRO A C 1
ATOM 811 O O . PRO A 1 101 ? 29.482 -4.083 -29.985 1.00 85.44 101 PRO A O 1
ATOM 814 N N . MET A 1 102 ? 28.385 -2.157 -30.317 1.00 86.44 102 MET A N 1
ATOM 815 C CA . MET A 1 102 ? 28.016 -1.936 -28.924 1.00 86.44 102 MET A CA 1
ATOM 816 C C . MET A 1 102 ? 26.538 -1.587 -28.826 1.00 86.44 102 MET A C 1
ATOM 818 O O . MET A 1 102 ? 25.980 -0.921 -29.689 1.00 86.44 102 MET A O 1
ATOM 822 N N . TRP A 1 103 ? 25.895 -1.998 -27.742 1.00 87.12 103 TRP A N 1
ATOM 823 C CA . TRP A 1 103 ? 24.558 -1.532 -27.408 1.00 87.12 103 TRP A CA 1
ATOM 824 C C . TRP A 1 103 ? 24.530 -0.996 -25.984 1.00 87.12 103 TRP A C 1
ATOM 826 O O . TRP A 1 103 ? 25.257 -1.456 -25.106 1.00 87.12 103 TRP A O 1
ATOM 836 N N . GLU A 1 104 ? 23.660 -0.022 -25.761 1.00 88.19 104 GLU A N 1
ATOM 837 C CA . GLU A 1 104 ? 23.382 0.546 -24.453 1.00 88.19 104 GLU A CA 1
ATOM 838 C C . GLU A 1 104 ? 21.877 0.459 -24.197 1.00 88.19 104 GLU A C 1
ATOM 840 O O . GLU A 1 104 ? 21.082 0.942 -25.002 1.00 88.19 104 GLU A O 1
ATOM 845 N N . LEU A 1 105 ? 21.480 -0.141 -23.072 1.00 91.38 105 LEU A N 1
ATOM 846 C CA . LEU A 1 105 ? 20.098 -0.171 -22.595 1.00 91.38 105 LEU A CA 1
ATOM 847 C C . LEU A 1 105 ? 19.984 0.706 -21.346 1.00 91.38 105 LEU A C 1
ATOM 849 O O . LEU A 1 105 ? 20.696 0.501 -20.365 1.00 91.38 105 LEU A O 1
ATOM 853 N N . ARG A 1 106 ? 19.058 1.661 -21.362 1.00 92.00 106 ARG A N 1
ATOM 854 C CA . ARG A 1 106 ? 18.758 2.562 -20.248 1.00 92.00 106 ARG A CA 1
ATOM 855 C C . ARG A 1 106 ? 17.346 2.308 -19.749 1.00 92.00 106 ARG A C 1
ATOM 857 O O . ARG A 1 106 ? 16.391 2.385 -20.518 1.00 92.00 106 ARG A O 1
ATOM 864 N N . VAL A 1 107 ? 17.223 2.032 -18.455 1.00 93.38 107 VAL A N 1
ATOM 865 C CA . VAL A 1 107 ? 15.934 1.885 -17.773 1.00 93.38 107 VAL A CA 1
ATOM 866 C C . VAL A 1 107 ? 15.807 3.002 -16.745 1.00 93.38 107 VAL A C 1
ATOM 868 O O . VAL A 1 107 ? 16.565 3.050 -15.780 1.00 93.38 107 VAL A O 1
ATOM 871 N N . GLU A 1 108 ? 14.847 3.902 -16.940 1.00 93.06 108 GLU A N 1
ATOM 872 C CA . GLU A 1 108 ? 14.584 5.028 -16.040 1.00 93.06 108 GLU A CA 1
ATOM 873 C C . GLU A 1 108 ? 13.178 4.935 -15.445 1.00 93.06 108 GLU A C 1
ATOM 875 O O . GLU A 1 108 ? 12.224 4.586 -16.133 1.00 93.06 108 GLU A O 1
ATOM 880 N N . GLY A 1 109 ? 13.017 5.293 -14.170 1.00 92.88 109 GLY A N 1
ATOM 881 C CA . GLY A 1 109 ? 11.716 5.339 -13.497 1.00 92.88 109 GLY A CA 1
ATOM 882 C C . GLY A 1 109 ? 11.365 6.751 -13.035 1.00 92.88 109 GLY A C 1
ATOM 883 O O . GLY A 1 109 ? 12.166 7.402 -12.367 1.00 92.88 109 GLY A O 1
ATOM 884 N N . ARG A 1 110 ? 10.148 7.224 -13.329 1.00 91.44 110 ARG A N 1
ATOM 885 C CA . ARG A 1 110 ? 9.615 8.503 -12.826 1.00 91.44 110 ARG A CA 1
ATOM 886 C C . ARG A 1 110 ? 8.269 8.316 -12.141 1.00 91.44 110 ARG A C 1
ATOM 888 O O . ARG A 1 110 ? 7.344 7.744 -12.711 1.00 91.44 110 ARG A O 1
ATOM 895 N N . LEU A 1 111 ? 8.143 8.818 -10.912 1.00 89.75 111 LEU A N 1
ATOM 896 C CA . LEU A 1 111 ? 6.867 8.823 -10.201 1.00 89.75 111 LEU A CA 1
ATOM 897 C C . LEU A 1 111 ? 5.983 9.950 -10.748 1.00 89.75 111 LEU A C 1
ATOM 899 O O . LEU A 1 111 ? 6.329 11.122 -10.643 1.00 89.75 111 LEU A O 1
ATOM 903 N N . ILE A 1 112 ? 4.835 9.589 -11.300 1.00 87.81 112 ILE A N 1
ATOM 904 C CA . ILE A 1 112 ? 3.790 10.498 -11.749 1.00 87.81 112 ILE A CA 1
ATOM 905 C C . ILE A 1 112 ? 2.801 10.699 -10.607 1.00 87.81 112 ILE A C 1
ATOM 907 O O . ILE A 1 112 ? 2.281 9.752 -9.999 1.00 87.81 112 ILE A O 1
ATOM 911 N N . GLU A 1 113 ? 2.532 11.963 -10.316 1.00 79.12 113 GLU A N 1
ATOM 912 C CA . GLU A 1 113 ? 1.434 12.338 -9.448 1.00 79.12 113 GLU A CA 1
ATOM 913 C C . GLU A 1 113 ? 0.158 12.406 -10.281 1.00 79.12 113 GLU A C 1
ATOM 915 O O . GLU A 1 113 ? 0.040 13.244 -11.168 1.00 79.12 113 GLU A O 1
ATOM 920 N N . ASP A 1 114 ? -0.813 11.536 -9.996 1.00 68.81 114 ASP A N 1
ATOM 921 C CA . ASP A 1 114 ? -2.168 11.790 -10.473 1.00 68.81 114 ASP A CA 1
ATOM 922 C C . ASP A 1 114 ? -2.681 13.021 -9.732 1.00 68.81 114 ASP A C 1
ATOM 924 O O . ASP A 1 114 ? -2.961 12.976 -8.529 1.00 68.81 114 ASP A O 1
ATOM 928 N N . GLN A 1 115 ? -2.801 14.130 -10.456 1.00 53.06 115 GLN A N 1
ATOM 929 C CA . GLN A 1 115 ? -3.399 15.383 -10.003 1.00 53.06 115 GLN A CA 1
ATOM 930 C C . GLN A 1 115 ? -4.932 15.239 -9.850 1.00 53.06 115 GL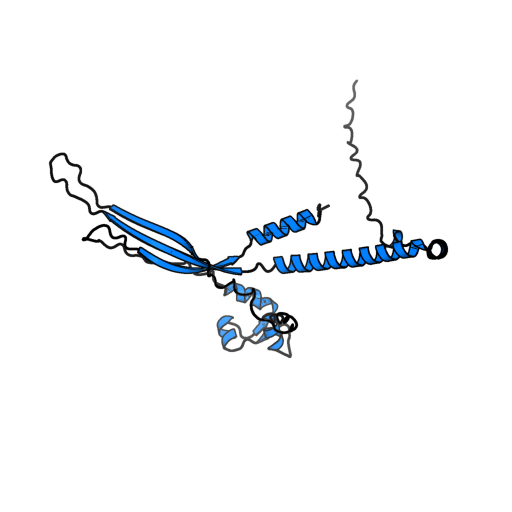N A C 1
ATOM 932 O O . GLN A 1 115 ? -5.698 16.119 -10.211 1.00 53.06 115 GLN A O 1
ATOM 937 N N . ALA A 1 116 ? -5.401 14.100 -9.336 1.00 53.00 116 ALA A N 1
ATOM 938 C CA . ALA A 1 116 ? -6.815 13.767 -9.156 1.00 53.00 116 ALA A CA 1
ATOM 939 C C . ALA A 1 116 ? -7.251 13.798 -7.681 1.00 53.00 116 ALA A C 1
ATOM 941 O O . ALA A 1 116 ? -8.392 13.485 -7.362 1.00 53.00 116 ALA A O 1
ATOM 942 N N . ASN A 1 117 ? -6.357 14.183 -6.764 1.00 48.34 117 ASN A N 1
ATOM 943 C CA . ASN A 1 117 ? -6.646 14.245 -5.328 1.00 48.34 117 ASN A CA 1
ATOM 944 C C . ASN A 1 117 ? -6.735 15.688 -4.789 1.00 48.34 117 ASN A C 1
ATOM 946 O O . ASN A 1 117 ? -6.469 15.916 -3.610 1.00 48.34 117 ASN A O 1
ATOM 950 N N . GLY A 1 118 ? -7.082 16.653 -5.651 1.00 48.47 118 GLY A N 1
ATOM 951 C CA . GLY A 1 118 ? -6.945 18.087 -5.375 1.00 48.47 118 GLY A CA 1
ATOM 952 C C . GLY A 1 118 ? -8.163 18.984 -5.624 1.00 48.47 118 GLY A C 1
ATOM 953 O O . GLY A 1 118 ? -7.979 20.192 -5.622 1.00 48.47 118 GLY A O 1
ATOM 954 N N . SER A 1 119 ? -9.383 18.471 -5.813 1.00 40.53 119 SER A N 1
ATOM 955 C CA . SER A 1 119 ? -10.584 19.322 -5.933 1.00 40.53 119 SER A CA 1
ATOM 956 C C . SER A 1 119 ? -11.597 19.079 -4.812 1.00 40.53 119 SER A C 1
ATOM 958 O O . SER A 1 119 ? -12.736 18.683 -5.024 1.00 40.53 119 SER A O 1
ATOM 960 N N . THR A 1 120 ? -11.190 19.396 -3.585 1.00 41.91 120 THR A N 1
ATOM 961 C CA . THR A 1 120 ? -12.129 19.866 -2.554 1.00 41.91 120 THR A CA 1
ATOM 962 C C . THR A 1 120 ? -11.578 21.147 -1.948 1.00 41.91 120 THR A C 1
ATOM 964 O O . THR A 1 120 ? -11.089 21.149 -0.823 1.00 41.91 120 THR A O 1
ATOM 967 N N . ALA A 1 121 ? -11.623 22.230 -2.726 1.00 40.50 121 ALA A N 1
ATOM 968 C CA . ALA A 1 121 ? -11.591 23.591 -2.208 1.00 40.50 121 ALA A CA 1
ATOM 969 C C . ALA A 1 121 ? -12.250 24.566 -3.204 1.00 40.50 121 ALA A C 1
ATOM 971 O O . ALA A 1 121 ? -11.663 24.932 -4.214 1.00 40.50 121 ALA A O 1
ATOM 972 N N . ALA A 1 122 ? -13.468 24.972 -2.835 1.00 42.38 122 ALA A N 1
ATOM 973 C CA . ALA A 1 122 ? -14.070 26.291 -3.031 1.00 42.38 122 ALA A CA 1
ATOM 974 C C . ALA A 1 122 ? -14.443 26.781 -4.447 1.00 42.38 122 ALA A C 1
ATOM 976 O O . ALA A 1 122 ? -13.738 27.578 -5.054 1.00 42.38 122 ALA A O 1
ATOM 977 N N . SER A 1 123 ? -15.688 26.499 -4.840 1.00 36.06 123 SER A N 1
ATOM 978 C CA . SER A 1 123 ? -16.655 27.552 -5.192 1.00 36.06 123 SER A CA 1
ATOM 979 C C . SER A 1 123 ? -18.087 27.001 -5.095 1.00 36.06 123 SER A C 1
ATOM 981 O O . SER A 1 123 ? -18.359 25.891 -5.538 1.00 36.06 123 SER A O 1
ATOM 983 N N . GLY A 1 124 ? -19.000 27.758 -4.476 1.00 35.19 124 GLY A N 1
ATOM 984 C CA . GLY A 1 124 ? -20.438 27.458 -4.490 1.00 35.19 124 GLY A CA 1
ATOM 985 C C . GLY A 1 124 ? -21.069 27.218 -3.118 1.00 35.19 124 GLY A C 1
ATOM 986 O O . GLY A 1 124 ? -20.973 26.149 -2.530 1.00 35.19 124 GLY A O 1
ATOM 987 N N . HIS A 1 125 ? -21.754 28.249 -2.641 1.00 48.31 125 HIS A N 1
ATOM 988 C CA . HIS A 1 125 ? -22.624 28.301 -1.473 1.00 48.31 125 HIS A CA 1
ATOM 989 C C . HIS A 1 125 ? -23.766 27.262 -1.531 1.00 48.31 125 HIS A C 1
ATOM 991 O O . HIS A 1 125 ? -24.616 27.339 -2.412 1.00 48.31 125 HIS A O 1
ATOM 997 N N . SER A 1 126 ? -23.823 26.324 -0.577 1.00 37.53 126 SER A N 1
ATOM 998 C CA . SER A 1 126 ? -25.070 25.698 -0.100 1.00 37.53 126 SER A CA 1
ATOM 999 C C . SER A 1 126 ? -24.863 25.023 1.268 1.00 37.53 126 SER A C 1
ATOM 1001 O O . SER A 1 126 ? -23.749 24.687 1.665 1.00 37.53 126 SER A O 1
ATOM 1003 N N . THR A 1 127 ? -25.959 24.941 2.012 1.00 43.78 127 THR A N 1
ATOM 1004 C CA . THR A 1 127 ? -26.165 24.571 3.421 1.00 43.78 127 THR A CA 1
ATOM 1005 C C . THR A 1 127 ? -25.435 23.306 3.921 1.00 43.78 127 THR A C 1
ATOM 1007 O O . THR A 1 127 ? -25.195 22.373 3.156 1.00 43.78 127 THR A O 1
ATOM 1010 N N . PRO A 1 128 ? -25.109 23.218 5.231 1.00 42.94 128 PRO A N 1
ATOM 1011 C CA . PRO A 1 128 ? -24.299 22.131 5.769 1.00 42.94 128 PRO A CA 1
ATOM 1012 C C . PRO A 1 128 ? -25.130 20.851 5.934 1.00 42.94 128 PRO A C 1
ATOM 1014 O O . PRO A 1 128 ? -25.911 20.712 6.874 1.00 42.94 128 PRO A O 1
ATOM 1017 N N . ALA A 1 129 ? -24.929 19.881 5.043 1.00 46.34 129 ALA A N 1
ATOM 1018 C CA . ALA A 1 129 ? -25.313 18.498 5.302 1.00 46.34 129 ALA A CA 1
ATOM 1019 C C . ALA A 1 129 ? -24.345 17.888 6.340 1.00 46.34 129 ALA A C 1
ATOM 1021 O O . ALA A 1 129 ? -23.131 18.101 6.238 1.00 46.34 129 ALA A O 1
ATOM 1022 N N . PRO A 1 130 ? -24.830 17.141 7.352 1.00 54.09 130 PRO A N 1
ATOM 1023 C CA . PRO A 1 130 ? -23.959 16.540 8.354 1.00 54.09 130 PRO A CA 1
ATOM 1024 C C . PRO A 1 130 ? -22.965 15.577 7.683 1.00 54.09 130 PRO A C 1
ATOM 1026 O O . PRO A 1 130 ? -23.343 14.853 6.758 1.00 54.09 130 PRO A O 1
ATOM 1029 N N . PRO A 1 131 ? -21.698 15.526 8.138 1.00 53.19 131 PRO A N 1
ATOM 1030 C CA . PRO A 1 131 ? -20.694 14.659 7.541 1.00 53.19 131 PRO A CA 1
ATOM 1031 C C . PRO A 1 131 ? -21.139 13.202 7.685 1.00 53.19 131 PRO A C 1
ATOM 1033 O O . PRO A 1 131 ? -21.227 12.671 8.797 1.00 53.19 131 PRO A O 1
ATOM 1036 N N . ALA A 1 132 ? -21.432 12.555 6.556 1.00 50.34 132 ALA A N 1
ATOM 1037 C CA . ALA A 1 132 ? -21.724 11.133 6.504 1.00 50.34 132 ALA A CA 1
ATOM 1038 C C . ALA A 1 132 ? -20.534 10.375 7.108 1.00 50.34 132 ALA A C 1
ATOM 1040 O O . ALA A 1 132 ? -19.452 10.296 6.522 1.00 50.34 132 ALA A O 1
ATOM 1041 N N . ARG A 1 133 ? -20.720 9.848 8.323 1.00 49.97 133 ARG A N 1
ATOM 1042 C CA . ARG A 1 133 ? -19.755 8.941 8.948 1.00 49.97 133 ARG A CA 1
ATOM 1043 C C . ARG A 1 133 ? -19.540 7.775 7.978 1.00 49.97 133 ARG A C 1
ATOM 1045 O O . ARG A 1 133 ? -20.535 7.178 7.565 1.00 49.97 133 ARG A O 1
ATOM 1052 N N . PRO A 1 134 ? -18.295 7.432 7.600 1.00 54.97 134 PRO A N 1
ATOM 1053 C CA . PRO A 1 134 ? -18.061 6.280 6.743 1.00 54.97 134 PRO A CA 1
ATOM 1054 C C . PRO A 1 134 ? -18.657 5.054 7.433 1.00 54.97 134 PRO A C 1
ATOM 1056 O O . PRO A 1 134 ? -18.274 4.742 8.564 1.00 54.97 134 PRO A O 1
ATOM 1059 N N . LEU A 1 135 ? -19.628 4.400 6.781 1.00 56.25 135 LEU A N 1
ATOM 1060 C CA . LEU A 1 135 ? -20.256 3.209 7.342 1.00 56.25 135 LEU A CA 1
ATOM 1061 C C . LEU A 1 135 ? -19.153 2.204 7.701 1.00 56.25 135 LEU A C 1
ATOM 1063 O O . LEU A 1 135 ? -18.237 1.984 6.895 1.00 56.25 135 LEU A O 1
ATOM 1067 N N . PRO A 1 136 ? -19.193 1.613 8.908 1.00 61.88 136 PRO A N 1
ATOM 1068 C CA . PRO A 1 136 ? -18.181 0.662 9.320 1.00 61.88 136 PRO A CA 1
ATOM 1069 C C . PRO A 1 136 ? -18.165 -0.485 8.313 1.00 61.88 136 PRO A C 1
ATOM 1071 O O . PRO A 1 136 ? -19.149 -1.206 8.157 1.00 61.88 136 PRO A O 1
ATOM 1074 N N . LYS A 1 137 ? -17.038 -0.645 7.606 1.00 61.09 137 LYS A N 1
A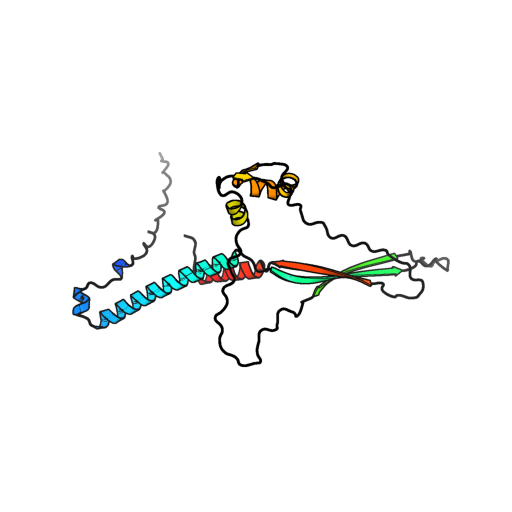TOM 1075 C CA . LYS A 1 137 ? -16.816 -1.791 6.723 1.00 61.09 137 LYS A CA 1
ATOM 1076 C C . LYS A 1 137 ? -16.988 -3.047 7.569 1.00 61.09 137 LYS A C 1
ATOM 1078 O O . LYS A 1 137 ? -16.157 -3.320 8.440 1.00 61.09 137 LYS A O 1
ATOM 1083 N N . ARG A 1 138 ? -18.092 -3.766 7.352 1.00 72.50 138 ARG A N 1
ATOM 1084 C CA . ARG A 1 138 ? -18.382 -5.029 8.032 1.00 72.50 138 ARG A CA 1
ATOM 1085 C C . ARG A 1 138 ? -17.184 -5.943 7.810 1.00 72.50 138 ARG A C 1
ATOM 1087 O O . ARG A 1 138 ? -16.734 -6.118 6.679 1.00 72.50 138 ARG A O 1
ATOM 1094 N N . LYS A 1 139 ? -16.612 -6.462 8.898 1.00 72.38 139 LYS A N 1
ATOM 1095 C CA . LYS A 1 139 ? -15.490 -7.400 8.796 1.00 72.38 139 LYS A CA 1
ATOM 1096 C C . LYS A 1 139 ? -15.970 -8.609 7.998 1.00 72.38 139 LYS A C 1
ATOM 1098 O O . LYS A 1 139 ? -17.085 -9.066 8.225 1.00 72.38 139 LYS A O 1
ATOM 1103 N N . PHE A 1 140 ? -15.131 -9.147 7.118 1.00 69.19 140 PHE A N 1
ATOM 1104 C CA . PHE A 1 140 ? -15.449 -10.367 6.368 1.00 69.19 140 PHE A CA 1
ATOM 1105 C C . PHE A 1 140 ? -15.832 -11.531 7.305 1.00 69.19 140 PHE A C 1
ATOM 1107 O O . PHE A 1 140 ? -16.731 -12.304 7.011 1.00 69.19 140 PHE A O 1
ATOM 1114 N N . SER A 1 141 ? -15.275 -11.557 8.522 1.00 69.38 141 SER A N 1
ATOM 1115 C CA . SER A 1 141 ? -15.694 -12.464 9.597 1.00 69.38 141 SER A CA 1
ATOM 1116 C C . SER A 1 141 ? -17.184 -12.393 9.952 1.00 69.38 141 SER A C 1
ATOM 1118 O O . SER A 1 141 ? -17.783 -13.402 10.299 1.00 69.38 141 SER A O 1
ATOM 1120 N N . SER A 1 142 ? -17.797 -11.213 9.862 1.00 73.62 142 SER A N 1
ATOM 1121 C CA . SER A 1 142 ? -19.226 -11.016 10.110 1.00 73.62 142 SER A CA 1
ATOM 1122 C C . SER A 1 142 ? -20.103 -11.618 9.015 1.00 73.62 142 SER A C 1
ATOM 1124 O O . SER A 1 142 ? -21.265 -11.877 9.294 1.00 73.62 142 SER A O 1
ATOM 1126 N N . PHE A 1 143 ? -19.586 -11.798 7.795 1.00 75.38 143 PHE A N 1
ATOM 1127 C CA . PHE A 1 143 ? -20.305 -12.477 6.715 1.00 75.38 143 PHE A CA 1
ATOM 1128 C C . PHE A 1 143 ? -20.406 -13.979 6.998 1.00 75.38 143 PHE A C 1
ATOM 1130 O O . PHE A 1 143 ? -21.499 -14.531 6.980 1.00 75.38 143 PHE A O 1
ATOM 1137 N N . PHE A 1 144 ? -19.302 -14.614 7.392 1.00 71.94 144 PHE A N 1
ATOM 1138 C CA . PHE A 1 144 ? -19.310 -16.028 7.776 1.00 71.94 144 PHE A CA 1
ATOM 1139 C C . PHE A 1 144 ? -20.136 -16.319 9.023 1.00 71.94 144 PHE A C 1
ATOM 1141 O O . PHE A 1 144 ? -20.885 -17.284 9.043 1.00 71.94 144 PHE A O 1
ATOM 1148 N N . LYS A 1 145 ? -20.077 -15.448 10.034 1.00 69.19 145 LYS A N 1
ATOM 1149 C CA . LYS A 1 145 ? -20.935 -15.589 11.220 1.00 69.19 145 LYS A CA 1
ATOM 1150 C C . LYS A 1 145 ? -22.430 -15.469 10.913 1.00 69.19 145 LYS A C 1
ATOM 1152 O O . LYS A 1 145 ? -23.230 -15.923 11.717 1.00 69.19 145 LYS A O 1
ATOM 1157 N N . SER A 1 146 ? -22.799 -14.832 9.797 1.00 69.50 146 SER A N 1
ATOM 1158 C CA . SER A 1 146 ? -24.190 -14.756 9.336 1.00 69.50 146 SER A CA 1
ATOM 1159 C C . SER A 1 146 ? -24.586 -15.879 8.377 1.00 69.50 146 SER A C 1
ATOM 1161 O O . SER A 1 146 ? -25.757 -15.946 8.022 1.00 69.50 146 SER A O 1
ATOM 1163 N N . LEU A 1 147 ? -23.640 -16.712 7.922 1.00 71.88 147 LEU A N 1
ATOM 1164 C CA . LEU A 1 147 ? -23.920 -17.787 6.965 1.00 71.88 147 LEU A CA 1
ATOM 1165 C C . LEU A 1 147 ? -24.564 -19.008 7.625 1.00 71.88 147 LEU A C 1
ATOM 1167 O O . LEU A 1 147 ? -25.379 -19.660 6.982 1.00 71.88 147 LEU A O 1
ATOM 1171 N N . ASP A 1 148 ? -24.241 -19.292 8.889 1.00 69.81 148 ASP A N 1
ATOM 1172 C CA . ASP A 1 148 ? -24.869 -20.381 9.637 1.00 69.81 148 ASP A CA 1
ATOM 1173 C C . ASP A 1 148 ? -25.516 -19.834 10.927 1.00 69.81 148 ASP A C 1
ATOM 1175 O O . ASP A 1 148 ? -24.808 -19.396 11.840 1.00 69.81 148 ASP A O 1
ATOM 1179 N N . PRO A 1 149 ? -26.860 -19.771 11.000 1.00 69.81 149 PRO A N 1
ATOM 1180 C CA . PRO A 1 149 ? -27.568 -19.272 12.176 1.00 69.81 149 PRO A CA 1
ATOM 1181 C C . PRO A 1 149 ? -27.590 -20.280 13.335 1.00 69.81 149 PRO A C 1
ATOM 1183 O O . PRO A 1 149 ? -27.996 -19.908 14.434 1.00 69.81 149 PRO A O 1
ATOM 1186 N N . VAL A 1 150 ? -27.188 -21.536 13.103 1.00 75.81 150 VAL A N 1
ATOM 1187 C CA . VAL A 1 150 ? -27.259 -22.616 14.100 1.00 75.81 150 VAL A CA 1
ATOM 1188 C C . VAL A 1 150 ? -25.932 -22.801 14.835 1.00 75.81 150 VAL A C 1
ATOM 1190 O O . VAL A 1 150 ? -25.928 -23.003 16.048 1.00 75.81 150 VAL A O 1
ATOM 1193 N N . ASP A 1 151 ? -24.806 -22.707 14.127 1.00 78.44 151 ASP A N 1
ATOM 1194 C CA . ASP A 1 151 ? -23.470 -22.884 14.699 1.00 78.44 151 ASP A CA 1
ATOM 1195 C C . ASP A 1 151 ? -22.553 -21.714 14.321 1.00 78.44 151 ASP A C 1
ATOM 1197 O O . ASP A 1 151 ? -22.142 -21.561 13.175 1.00 78.44 151 ASP A O 1
ATOM 1201 N N . HIS A 1 152 ? -22.213 -20.880 15.306 1.00 78.88 152 HIS A N 1
ATOM 1202 C CA . HIS A 1 152 ? -21.362 -19.707 15.099 1.00 78.88 152 HIS A CA 1
ATOM 1203 C C . HIS A 1 152 ? -19.854 -20.010 15.105 1.00 78.88 152 HIS A C 1
ATOM 1205 O O . HIS A 1 152 ? -19.066 -19.099 14.815 1.00 78.88 152 HIS A O 1
ATOM 1211 N N . ASP A 1 153 ? -19.435 -21.231 15.463 1.00 84.31 153 ASP A N 1
ATOM 1212 C CA . ASP A 1 153 ? -18.018 -21.621 15.514 1.00 84.31 153 ASP A CA 1
ATOM 1213 C C . ASP A 1 153 ? -17.555 -22.344 14.243 1.00 84.31 153 ASP A C 1
ATOM 1215 O O . ASP A 1 153 ? -16.354 -22.426 13.961 1.00 84.31 153 ASP A O 1
ATOM 1219 N N . THR A 1 154 ? -18.489 -22.819 13.420 1.00 84.44 154 THR A N 1
ATOM 1220 C CA . THR A 1 154 ? -18.171 -23.497 12.164 1.00 84.44 154 THR A CA 1
ATOM 1221 C C . THR A 1 154 ? -18.878 -22.867 10.973 1.00 84.44 154 THR A C 1
ATOM 1223 O O . THR A 1 154 ? -19.867 -22.156 11.094 1.00 84.44 154 THR A O 1
ATOM 1226 N N . VAL A 1 155 ? -18.295 -23.066 9.797 1.00 85.88 155 VAL A N 1
ATOM 1227 C CA . VAL A 1 155 ? -18.785 -22.526 8.533 1.00 85.88 155 VAL A CA 1
ATOM 1228 C C . VAL A 1 155 ? -18.949 -23.684 7.568 1.00 85.88 155 VAL A C 1
ATOM 1230 O O . VAL A 1 155 ? -18.001 -24.443 7.346 1.00 85.88 155 VAL A O 1
ATOM 1233 N N . ASN A 1 156 ? -20.141 -23.801 6.984 1.00 87.75 156 ASN A N 1
ATOM 1234 C CA . ASN A 1 156 ? -20.374 -24.670 5.837 1.00 87.75 156 ASN A CA 1
ATOM 1235 C C . ASN A 1 156 ? -19.988 -23.905 4.576 1.00 87.75 156 ASN A C 1
ATOM 1237 O O . ASN A 1 156 ? -20.518 -22.826 4.304 1.00 87.75 156 ASN A O 1
ATOM 1241 N N . ASN A 1 157 ? -19.044 -24.459 3.831 1.00 87.25 157 ASN A N 1
ATOM 1242 C CA . ASN A 1 157 ? -18.617 -23.896 2.568 1.00 87.25 157 ASN A CA 1
ATOM 1243 C C . ASN A 1 157 ? -19.665 -24.241 1.504 1.00 87.25 157 ASN A C 1
ATOM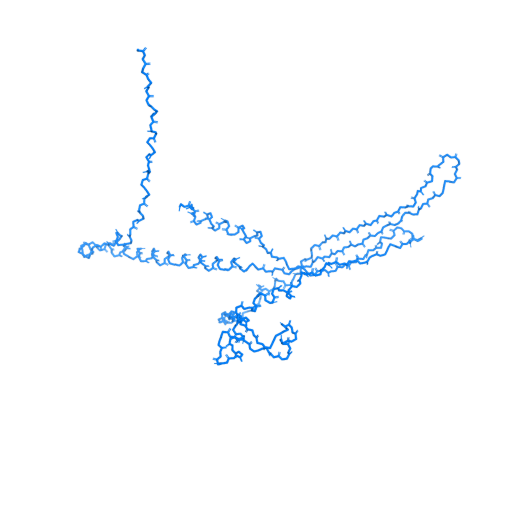 1245 O O . ASN A 1 157 ? -20.130 -25.378 1.424 1.00 87.25 157 ASN A O 1
ATOM 1249 N N . ASP A 1 158 ? -20.056 -23.249 0.708 1.00 87.69 158 ASP A N 1
ATOM 1250 C CA . ASP A 1 158 ? -20.833 -23.492 -0.504 1.00 87.69 158 ASP A CA 1
ATOM 1251 C C . ASP A 1 158 ? -19.956 -24.163 -1.575 1.00 87.69 158 ASP A C 1
ATOM 1253 O O . ASP A 1 158 ? -18.760 -24.382 -1.379 1.00 87.69 158 ASP A O 1
ATOM 1257 N N . THR A 1 159 ? -20.533 -24.483 -2.733 1.00 91.56 159 THR A N 1
ATOM 1258 C CA . THR A 1 159 ? -19.817 -25.186 -3.808 1.00 91.56 159 THR A CA 1
ATOM 1259 C C . THR A 1 159 ? -18.539 -24.464 -4.251 1.00 91.56 159 THR A C 1
ATOM 1261 O O . THR A 1 159 ? -17.549 -25.114 -4.577 1.00 91.56 159 THR A O 1
ATOM 1264 N N . PHE A 1 160 ? -18.523 -23.128 -4.234 1.00 90.25 160 PHE A N 1
ATOM 1265 C CA . PHE A 1 160 ? -17.350 -22.345 -4.625 1.00 90.25 160 PHE A CA 1
ATOM 1266 C C . PHE A 1 160 ? -16.283 -22.343 -3.529 1.00 90.25 160 PHE A C 1
ATOM 1268 O O . PHE A 1 160 ? -15.102 -22.554 -3.800 1.00 90.25 160 PHE A O 1
ATOM 1275 N N . LEU A 1 161 ? -16.684 -22.132 -2.276 1.00 88.19 161 LEU A N 1
ATOM 1276 C CA . LEU A 1 161 ? -15.776 -22.147 -1.133 1.00 88.19 161 LEU A CA 1
ATOM 1277 C C . LEU A 1 161 ? -15.210 -23.546 -0.881 1.00 88.19 161 LEU A C 1
ATOM 1279 O O . LEU A 1 161 ? -14.059 -23.660 -0.465 1.00 88.19 161 LEU A O 1
ATOM 1283 N N . GLU A 1 162 ? -15.976 -24.599 -1.163 1.00 90.81 162 GLU A N 1
ATOM 1284 C CA . GLU A 1 162 ? -15.519 -25.984 -1.064 1.00 90.81 162 GLU A CA 1
ATOM 1285 C C . GLU A 1 162 ? -14.405 -26.263 -2.076 1.00 90.81 162 GLU A C 1
ATOM 1287 O O . GLU A 1 162 ? -13.399 -26.861 -1.704 1.00 90.81 162 GLU A O 1
ATOM 1292 N N . GLN A 1 163 ? -14.510 -25.749 -3.306 1.00 91.50 163 GLN A N 1
ATOM 1293 C CA . GLN A 1 163 ? -13.428 -25.832 -4.295 1.00 91.50 163 GLN A CA 1
ATOM 1294 C C . GLN A 1 163 ? -12.172 -25.075 -3.841 1.00 91.50 163 GLN A C 1
ATOM 1296 O O . GLN A 1 163 ? -11.060 -25.577 -3.987 1.00 91.50 163 GLN A O 1
ATOM 1301 N N . VAL A 1 164 ? -12.337 -23.885 -3.255 1.00 89.94 164 VAL A N 1
ATOM 1302 C CA . VAL A 1 164 ? -11.212 -23.035 -2.829 1.00 89.94 164 VAL A CA 1
ATOM 1303 C C . VAL A 1 164 ? -10.498 -23.594 -1.594 1.00 89.94 164 VAL A C 1
ATOM 1305 O O . VAL A 1 164 ? -9.272 -23.641 -1.556 1.00 89.94 164 VAL A O 1
ATOM 1308 N N . PHE A 1 165 ? -11.245 -24.016 -0.573 1.00 91.12 165 PHE A N 1
ATOM 1309 C CA . PHE A 1 165 ? -10.685 -24.503 0.694 1.00 91.12 165 PHE A CA 1
ATOM 1310 C C . PHE A 1 165 ? -10.503 -26.021 0.748 1.00 91.12 165 PHE A C 1
ATOM 1312 O O . PHE A 1 165 ? -9.965 -26.530 1.739 1.00 91.12 165 PHE A O 1
ATOM 1319 N N . SER A 1 166 ? -10.941 -26.732 -0.298 1.00 90.44 166 SER A N 1
ATOM 1320 C CA . SER A 1 166 ? -10.922 -28.196 -0.403 1.00 90.44 166 SER A CA 1
ATOM 1321 C C . SER A 1 166 ? -11.585 -28.887 0.796 1.00 90.44 166 SER A C 1
ATOM 1323 O O . SER A 1 166 ? -11.160 -29.954 1.239 1.00 90.44 166 SER A O 1
ATOM 1325 N N . CYS A 1 167 ? -12.606 -28.254 1.379 1.00 90.62 167 CYS A N 1
ATOM 1326 C CA . CYS A 1 167 ? -13.366 -28.805 2.492 1.00 90.62 167 CYS A CA 1
ATOM 1327 C C . CYS A 1 167 ? -14.804 -28.289 2.499 1.00 90.62 167 CYS A C 1
ATOM 1329 O O . CYS A 1 167 ? -15.064 -27.118 2.233 1.00 90.62 167 CYS A O 1
ATOM 1331 N N . LYS A 1 168 ? -15.738 -29.164 2.872 1.00 89.44 168 LYS A N 1
ATOM 1332 C CA . LYS A 1 168 ? -17.169 -28.849 2.953 1.00 89.44 168 LYS A CA 1
ATOM 1333 C C . LYS A 1 168 ? -17.548 -28.042 4.199 1.00 89.44 168 LYS A C 1
ATOM 1335 O O . LYS A 1 168 ? -18.486 -27.252 4.179 1.00 89.44 168 LYS A O 1
ATOM 1340 N N . ARG A 1 169 ? -16.820 -28.237 5.300 1.00 89.38 169 ARG A N 1
ATOM 1341 C CA . ARG A 1 169 ? -17.029 -27.536 6.574 1.00 89.38 169 ARG A CA 1
ATOM 1342 C C . ARG A 1 169 ? -15.686 -27.264 7.235 1.00 89.38 169 ARG A C 1
ATOM 1344 O O . ARG A 1 169 ? -14.793 -28.110 7.185 1.00 89.38 169 ARG A O 1
ATOM 1351 N N . MET A 1 170 ? -15.541 -26.100 7.858 1.00 90.19 170 MET A N 1
ATOM 1352 C CA . MET A 1 170 ? -14.339 -25.741 8.615 1.00 90.19 170 MET A CA 1
ATOM 1353 C C . MET A 1 170 ? -14.659 -24.830 9.795 1.00 90.19 170 MET A C 1
ATOM 1355 O O . MET A 1 170 ? -15.674 -24.133 9.798 1.00 90.19 170 MET A O 1
ATOM 1359 N N . ARG A 1 171 ? -13.790 -24.826 10.811 1.00 89.81 171 ARG A N 1
ATOM 1360 C CA . ARG A 1 171 ? -13.960 -23.939 11.968 1.00 89.81 171 ARG A CA 1
ATOM 1361 C C . ARG A 1 171 ? -13.606 -22.503 11.622 1.00 89.81 171 ARG A C 1
ATOM 1363 O O . ARG A 1 171 ? -12.685 -22.243 10.846 1.00 89.81 171 ARG A O 1
ATOM 1370 N N . PHE A 1 172 ? -14.271 -21.554 12.271 1.00 86.38 172 PHE A N 1
ATOM 1371 C CA . PHE A 1 172 ? -14.046 -20.131 12.043 1.00 86.38 172 PHE A CA 1
ATOM 1372 C C . PHE A 1 172 ? -12.588 -19.714 12.336 1.00 86.38 172 PHE A C 1
ATOM 1374 O O . PHE A 1 172 ? -12.026 -18.846 11.666 1.00 86.38 172 PHE A O 1
ATOM 1381 N N . MET A 1 173 ? -11.939 -20.374 13.301 1.00 88.38 173 MET A N 1
ATOM 1382 C CA . MET A 1 173 ? -10.521 -20.173 13.634 1.00 88.38 173 MET A CA 1
ATOM 1383 C C . MET A 1 173 ? -9.538 -20.718 12.586 1.00 88.38 173 MET A C 1
ATOM 1385 O O . MET A 1 173 ? -8.397 -20.264 12.544 1.00 88.38 173 MET A O 1
ATOM 1389 N N . GLU A 1 174 ? -9.961 -21.639 11.718 1.00 89.38 174 GLU A N 1
ATOM 1390 C CA . GLU A 1 174 ? -9.113 -22.199 10.654 1.00 89.38 174 GLU A CA 1
ATOM 1391 C C . GLU A 1 174 ? -9.076 -21.304 9.410 1.00 89.38 174 GLU A C 1
ATOM 1393 O O . GLU A 1 174 ? -8.100 -21.336 8.659 1.00 89.38 174 GLU A O 1
ATOM 1398 N N . ILE A 1 175 ? -10.102 -20.466 9.201 1.00 87.62 175 ILE A N 1
ATOM 1399 C CA . ILE A 1 175 ? -10.230 -19.609 8.010 1.00 87.62 175 ILE A CA 1
ATOM 1400 C C . ILE A 1 175 ? -8.985 -18.741 7.777 1.00 87.62 175 ILE A C 1
ATOM 1402 O O . ILE A 1 175 ? -8.494 -18.732 6.650 1.00 87.62 175 ILE A O 1
ATOM 1406 N N . PRO A 1 176 ? -8.419 -18.030 8.778 1.00 87.44 176 PRO A N 1
ATOM 1407 C CA . PRO A 1 176 ? -7.232 -17.205 8.552 1.00 87.44 176 PRO A CA 1
ATOM 1408 C C . PRO A 1 176 ? -6.016 -18.020 8.104 1.00 87.44 176 PRO A C 1
ATOM 1410 O O . PRO A 1 176 ? -5.273 -17.565 7.239 1.00 87.44 176 PRO A O 1
ATOM 1413 N N . GLN A 1 177 ? -5.824 -19.218 8.667 1.00 88.44 177 GLN A N 1
ATOM 1414 C CA . GLN A 1 177 ? -4.698 -20.090 8.327 1.00 88.44 177 GLN A CA 1
ATOM 1415 C C . GLN A 1 177 ? -4.847 -20.660 6.915 1.00 88.44 177 GLN A C 1
ATOM 1417 O O . GLN A 1 177 ? -3.909 -20.576 6.126 1.00 88.44 177 GLN A O 1
ATOM 1422 N N . ARG A 1 178 ? -6.035 -21.168 6.565 1.00 88.62 178 ARG A N 1
ATOM 1423 C CA . ARG A 1 178 ? -6.309 -21.678 5.214 1.00 88.62 178 ARG A CA 1
ATOM 1424 C C . ARG A 1 178 ? -6.250 -20.570 4.166 1.00 88.62 178 ARG A C 1
ATOM 1426 O O . ARG A 1 178 ? -5.643 -20.754 3.121 1.00 88.62 178 ARG A O 1
ATOM 1433 N N . LEU A 1 179 ? -6.802 -19.391 4.462 1.00 88.69 179 LEU A N 1
ATOM 1434 C CA . LEU A 1 179 ? -6.709 -18.236 3.568 1.00 88.69 179 LEU A CA 1
ATOM 1435 C C . LEU A 1 179 ? -5.250 -17.823 3.352 1.00 88.69 179 LEU A C 1
ATOM 1437 O O . LEU A 1 179 ? -4.876 -17.515 2.229 1.00 88.69 179 LEU A O 1
ATOM 1441 N N . HIS A 1 180 ? -4.416 -17.846 4.396 1.00 85.44 180 HIS A N 1
ATOM 1442 C CA . HIS A 1 180 ? -2.999 -17.506 4.273 1.00 85.44 180 HIS A CA 1
ATOM 1443 C C . HIS A 1 180 ? -2.235 -18.446 3.332 1.00 85.44 180 HIS A C 1
ATOM 1445 O O . HIS A 1 180 ? -1.386 -17.969 2.590 1.00 85.44 180 HIS A O 1
ATOM 1451 N N . GLN A 1 181 ? -2.573 -19.739 3.302 1.00 86.75 181 GLN A N 1
ATOM 1452 C CA . GLN A 1 181 ? -1.973 -20.704 2.367 1.00 86.75 181 GLN A CA 1
ATOM 1453 C C . GLN A 1 181 ? -2.346 -20.425 0.904 1.00 86.75 181 GLN A C 1
ATOM 1455 O O . GLN A 1 181 ? -1.573 -20.727 0.001 1.00 86.75 181 GLN A O 1
ATOM 1460 N N . LEU A 1 182 ? -3.516 -19.828 0.673 1.00 87.44 182 LEU A N 1
ATOM 1461 C CA . LEU A 1 182 ? -3.995 -19.449 -0.657 1.00 87.44 182 LEU A CA 1
ATOM 1462 C C . LEU A 1 182 ? -3.484 -18.071 -1.102 1.00 87.44 182 LEU A C 1
ATOM 1464 O O . LEU A 1 182 ? -3.540 -17.740 -2.285 1.00 87.44 182 LEU A O 1
ATOM 1468 N N . LEU A 1 183 ? -3.002 -17.246 -0.167 1.00 86.56 183 LEU A N 1
ATOM 1469 C CA . LEU A 1 183 ? -2.419 -15.943 -0.471 1.00 86.56 183 LEU A CA 1
ATOM 1470 C C . LEU A 1 183 ? -1.009 -16.131 -1.034 1.00 86.56 183 LEU A C 1
ATOM 1472 O O . LEU A 1 183 ? -0.031 -16.232 -0.296 1.00 86.56 183 LEU A O 1
ATOM 1476 N N . GLN A 1 184 ? -0.911 -16.131 -2.358 1.00 81.69 184 GLN A N 1
ATOM 1477 C CA . GLN A 1 184 ? 0.368 -16.113 -3.055 1.00 81.69 184 GLN A CA 1
ATOM 1478 C C . GLN A 1 184 ? 1.034 -14.738 -2.942 1.00 81.69 184 GLN A C 1
ATOM 1480 O O . GLN A 1 184 ? 0.379 -13.703 -2.754 1.00 81.69 184 GLN A O 1
ATOM 1485 N N . GLN A 1 185 ? 2.363 -14.729 -3.035 1.00 79.00 185 GLN A N 1
ATOM 1486 C CA . GLN A 1 185 ? 3.099 -13.477 -3.158 1.00 79.00 185 GLN A CA 1
ATOM 1487 C C . GLN A 1 185 ? 2.709 -12.783 -4.473 1.00 79.00 185 GLN A C 1
ATOM 1489 O O . GLN A 1 185 ? 2.385 -13.471 -5.438 1.00 79.00 185 GLN A O 1
ATOM 1494 N N . PRO A 1 186 ? 2.711 -11.439 -4.526 1.00 77.12 186 PRO A N 1
ATOM 1495 C CA . PRO A 1 186 ? 2.455 -10.725 -5.769 1.00 77.12 186 PRO A CA 1
ATOM 1496 C C . PRO A 1 186 ? 3.430 -11.169 -6.859 1.00 77.12 186 PRO A C 1
ATOM 1498 O O . PRO A 1 186 ? 4.633 -11.239 -6.602 1.00 77.12 186 PRO A O 1
ATOM 1501 N N . ASP A 1 187 ? 2.910 -11.409 -8.060 1.00 82.31 187 ASP A N 1
ATOM 1502 C CA . ASP A 1 187 ? 3.736 -11.795 -9.199 1.00 82.31 187 ASP A CA 1
ATOM 1503 C C . ASP A 1 187 ? 4.822 -10.744 -9.485 1.00 82.31 187 ASP A C 1
ATOM 1505 O O . ASP A 1 187 ? 4.571 -9.533 -9.364 1.00 82.31 187 ASP A O 1
ATOM 1509 N N . PRO A 1 188 ? 6.037 -11.175 -9.873 1.00 86.44 188 PRO A N 1
ATOM 1510 C CA . PRO A 1 188 ? 7.085 -10.250 -10.265 1.00 86.44 188 PRO A CA 1
ATOM 1511 C C . PRO A 1 188 ? 6.665 -9.470 -11.516 1.00 86.44 188 PRO A C 1
ATOM 1513 O O . PRO A 1 188 ? 6.089 -10.014 -12.457 1.00 86.44 188 PRO A O 1
ATOM 1516 N N . LEU A 1 189 ? 6.991 -8.176 -11.548 1.00 85.00 189 LEU A N 1
ATOM 1517 C CA . LEU A 1 189 ? 6.788 -7.357 -12.739 1.00 85.00 189 LEU A CA 1
ATOM 1518 C C . LEU A 1 189 ? 7.829 -7.738 -13.801 1.00 85.00 189 LEU A C 1
ATOM 1520 O O . LEU A 1 189 ? 9.014 -7.457 -13.626 1.00 85.00 189 LEU A O 1
ATOM 1524 N N . VAL A 1 190 ? 7.378 -8.323 -14.910 1.00 87.31 190 VAL A N 1
ATOM 1525 C CA . VAL A 1 190 ? 8.227 -8.683 -16.054 1.00 87.31 190 VAL A CA 1
ATOM 1526 C C . VAL A 1 190 ? 7.945 -7.732 -17.216 1.00 87.31 190 VAL A C 1
ATOM 1528 O O . VAL A 1 190 ? 6.808 -7.623 -17.668 1.00 87.31 190 VAL A O 1
ATOM 1531 N N . LEU A 1 191 ? 8.983 -7.043 -17.698 1.00 87.69 191 LEU A N 1
ATOM 1532 C CA . LEU A 1 191 ? 8.927 -6.188 -18.886 1.00 87.69 191 LEU A CA 1
ATOM 1533 C C . LEU A 1 191 ? 9.826 -6.784 -19.971 1.00 87.69 191 LEU A C 1
ATOM 1535 O O . LEU A 1 191 ? 11.029 -6.939 -19.764 1.00 87.69 191 LEU A O 1
ATOM 1539 N N . SER A 1 192 ? 9.248 -7.111 -21.125 1.00 87.44 192 SER A N 1
ATOM 1540 C CA . SER A 1 192 ? 9.981 -7.662 -22.269 1.00 87.44 192 SER A CA 1
ATOM 1541 C C . SER A 1 192 ? 10.315 -6.553 -23.261 1.00 87.44 192 SER A C 1
ATOM 1543 O O . SER A 1 192 ? 9.420 -5.890 -23.781 1.00 87.44 192 SER A O 1
ATOM 1545 N N . HIS A 1 193 ? 11.604 -6.356 -23.539 1.00 86.62 193 HIS A N 1
ATOM 1546 C CA . HIS A 1 193 ? 12.087 -5.345 -24.479 1.00 86.62 193 HIS A CA 1
ATOM 1547 C C . HIS A 1 193 ? 13.095 -5.959 -25.450 1.00 86.62 193 HIS A C 1
ATOM 1549 O O . HIS A 1 193 ? 14.026 -6.637 -25.022 1.00 86.62 193 HIS A O 1
ATOM 1555 N N . ILE A 1 194 ? 12.910 -5.718 -26.750 1.00 86.44 194 ILE A N 1
ATOM 1556 C CA . ILE A 1 194 ? 13.778 -6.236 -27.816 1.00 86.44 194 ILE A CA 1
ATOM 1557 C C . ILE A 1 194 ? 14.592 -5.077 -28.390 1.00 86.44 194 ILE A C 1
ATOM 1559 O O . ILE A 1 194 ? 14.030 -4.064 -28.812 1.00 86.44 194 ILE A O 1
ATOM 1563 N N . ILE A 1 195 ? 15.914 -5.242 -28.411 1.00 85.25 195 ILE A N 1
ATOM 1564 C CA . ILE A 1 195 ? 16.853 -4.291 -29.013 1.00 85.25 195 ILE A CA 1
ATOM 1565 C C . ILE A 1 195 ? 16.759 -4.422 -30.535 1.00 85.25 195 ILE A C 1
ATOM 1567 O O . ILE A 1 195 ? 16.863 -5.523 -31.074 1.00 85.25 195 ILE A O 1
ATOM 1571 N N . LYS A 1 196 ? 16.544 -3.301 -31.222 1.00 82.38 196 LYS A N 1
ATOM 1572 C CA . LYS A 1 196 ? 16.461 -3.225 -32.681 1.00 82.38 196 LYS A CA 1
ATOM 1573 C C . LYS A 1 196 ? 17.681 -2.495 -33.235 1.00 82.38 196 LYS A C 1
ATOM 1575 O O . LYS A 1 196 ? 18.137 -1.514 -32.652 1.00 82.38 196 LYS A O 1
ATOM 1580 N N . HIS A 1 197 ? 18.176 -2.968 -34.375 1.00 77.81 197 HIS A N 1
ATOM 1581 C CA . HIS A 1 197 ? 19.148 -2.242 -35.187 1.00 77.81 197 HIS A CA 1
ATOM 1582 C C . HIS A 1 197 ? 18.431 -1.098 -35.908 1.00 77.81 197 HIS A C 1
ATOM 1584 O O . HIS A 1 197 ? 17.366 -1.335 -36.480 1.00 77.81 197 HIS A O 1
ATOM 1590 N N . ASN A 1 198 ? 18.969 0.122 -35.862 1.00 68.06 198 ASN A N 1
ATOM 1591 C CA . ASN A 1 198 ? 18.433 1.235 -36.640 1.00 68.06 198 ASN A CA 1
ATOM 1592 C C . ASN A 1 198 ? 19.499 1.705 -37.632 1.00 68.06 198 ASN A C 1
ATOM 1594 O O . ASN A 1 198 ? 20.479 2.327 -37.232 1.00 68.06 198 ASN A O 1
ATOM 1598 N N . ASP A 1 199 ? 19.307 1.402 -38.915 1.00 63.19 199 ASP A N 1
ATOM 1599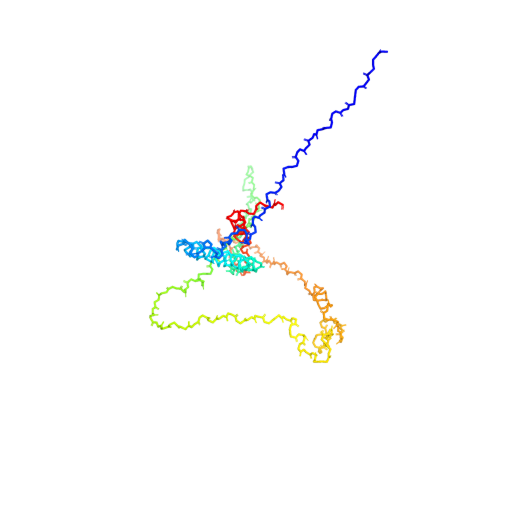 C CA . ASP A 1 199 ? 20.228 1.781 -39.997 1.00 63.19 199 ASP A CA 1
ATOM 1600 C C . ASP A 1 199 ? 20.164 3.287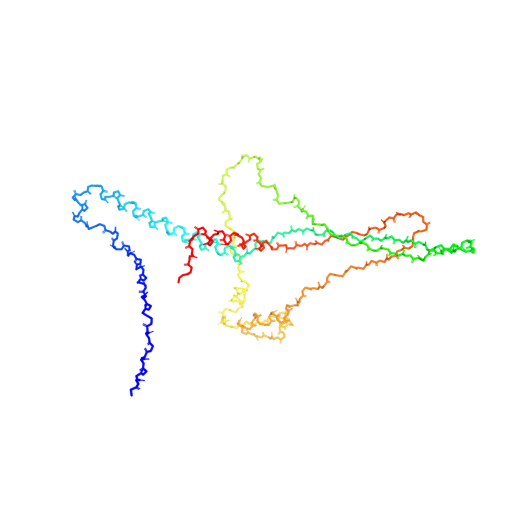 -40.344 1.00 63.19 199 ASP A C 1
ATOM 1602 O O . ASP A 1 199 ? 20.993 3.796 -41.095 1.00 63.19 199 ASP A O 1
ATOM 1606 N N . GLY A 1 200 ? 19.193 4.023 -39.785 1.00 56.03 200 GLY A N 1
ATOM 1607 C CA . GLY A 1 200 ? 18.931 5.436 -40.069 1.00 56.03 200 GLY A CA 1
ATOM 1608 C C . GLY A 1 200 ? 19.033 6.334 -38.837 1.00 56.03 200 GLY A C 1
ATOM 1609 O O . GLY A 1 200 ? 18.017 6.750 -38.291 1.00 56.03 200 GLY A O 1
ATOM 1610 N N . GLY A 1 201 ? 20.256 6.672 -38.423 1.00 55.09 201 GLY A N 1
ATOM 1611 C CA . GLY A 1 201 ? 20.518 7.711 -37.421 1.00 55.09 201 GLY A CA 1
ATOM 1612 C C . GLY A 1 201 ? 20.114 7.362 -35.980 1.00 55.09 201 GLY A C 1
ATOM 1613 O O . GLY A 1 201 ? 19.333 6.455 -35.704 1.00 55.09 201 GLY A O 1
ATOM 1614 N N . ALA A 1 202 ? 20.693 8.103 -35.031 1.00 54.31 202 ALA A N 1
ATOM 1615 C CA . ALA A 1 202 ? 20.616 7.874 -33.586 1.00 54.31 202 ALA A CA 1
ATOM 1616 C C . ALA A 1 202 ? 19.231 8.172 -32.959 1.00 54.31 202 ALA A C 1
ATOM 1618 O O . ALA A 1 202 ? 19.134 8.876 -31.950 1.00 54.31 202 ALA A O 1
ATOM 1619 N N . GLU A 1 203 ? 18.139 7.666 -33.532 1.00 57.31 203 GLU A N 1
ATOM 1620 C CA . GLU A 1 203 ? 16.829 7.716 -32.887 1.00 57.31 203 GLU A CA 1
ATOM 1621 C C . GLU A 1 203 ? 16.785 6.750 -31.699 1.00 57.31 203 GLU A C 1
ATOM 1623 O O . GLU A 1 203 ? 16.912 5.531 -31.824 1.00 57.31 203 GLU A O 1
ATOM 1628 N N . LYS A 1 204 ? 16.597 7.316 -30.505 1.00 62.97 204 LYS A N 1
ATOM 1629 C CA . LYS A 1 204 ? 16.444 6.561 -29.260 1.00 62.97 204 LYS A CA 1
ATOM 1630 C C . LYS A 1 204 ? 15.078 5.887 -29.242 1.00 62.97 204 LYS A C 1
ATOM 1632 O O . LYS A 1 204 ? 14.077 6.514 -28.890 1.00 62.97 204 LYS A O 1
ATOM 1637 N N . ASN A 1 205 ? 15.029 4.599 -29.556 1.00 67.25 205 ASN A N 1
ATOM 1638 C CA . ASN A 1 205 ? 13.788 3.845 -29.453 1.00 67.25 205 ASN A CA 1
ATOM 1639 C C . ASN A 1 205 ? 13.451 3.610 -27.970 1.00 67.25 205 ASN A C 1
ATOM 1641 O O . ASN A 1 205 ? 14.181 2.911 -27.259 1.00 67.25 205 ASN A O 1
ATOM 1645 N N . THR A 1 206 ? 12.375 4.252 -27.502 1.00 78.56 206 THR A N 1
ATOM 1646 C CA . THR A 1 206 ? 11.985 4.308 -26.088 1.00 78.56 206 THR A CA 1
ATOM 1647 C C . THR A 1 206 ? 10.595 3.715 -25.886 1.00 78.56 206 THR A C 1
ATOM 1649 O O . THR A 1 206 ? 9.601 4.280 -26.337 1.00 78.56 206 THR A O 1
ATOM 1652 N N . ALA A 1 207 ? 10.513 2.604 -25.157 1.00 85.50 207 ALA A N 1
ATOM 1653 C CA . ALA A 1 207 ? 9.257 2.037 -24.679 1.00 85.50 207 ALA A CA 1
ATOM 1654 C C . ALA A 1 207 ? 8.869 2.653 -23.325 1.00 85.50 207 ALA A C 1
ATOM 1656 O O . ALA A 1 207 ? 9.732 2.921 -22.487 1.00 85.50 207 ALA A O 1
ATOM 1657 N N . CYS A 1 208 ? 7.571 2.869 -23.101 1.00 87.50 208 CYS A N 1
ATOM 1658 C CA . CYS A 1 208 ? 7.042 3.471 -21.875 1.00 87.50 208 CYS A CA 1
ATOM 1659 C C . CYS A 1 208 ? 6.001 2.554 -21.221 1.00 87.50 208 CYS A C 1
ATOM 1661 O O . CYS A 1 208 ? 5.037 2.159 -21.874 1.00 87.50 208 CYS A O 1
ATOM 1663 N N . TYR A 1 209 ? 6.155 2.279 -19.924 1.00 90.19 209 TYR A N 1
ATOM 1664 C CA . TYR A 1 209 ? 5.254 1.423 -19.146 1.00 90.19 209 TYR A CA 1
ATOM 1665 C C . TYR A 1 209 ? 4.738 2.157 -17.902 1.00 90.19 209 TYR A C 1
ATOM 1667 O O . TYR A 1 209 ? 5.532 2.603 -17.074 1.00 90.19 209 TYR A O 1
ATOM 1675 N N . ASP A 1 210 ? 3.414 2.259 -17.744 1.00 89.38 210 ASP A N 1
ATOM 1676 C CA . ASP A 1 210 ? 2.770 2.879 -16.576 1.00 89.38 210 ASP A CA 1
ATOM 1677 C C . ASP A 1 210 ? 2.311 1.816 -15.572 1.00 89.38 210 ASP A C 1
ATOM 1679 O O . ASP A 1 210 ? 1.451 0.989 -15.867 1.00 89.38 210 ASP A O 1
ATOM 1683 N N . ILE A 1 211 ? 2.844 1.872 -14.350 1.00 87.25 211 ILE A N 1
ATOM 1684 C CA . ILE A 1 211 ? 2.550 0.906 -13.286 1.00 87.25 211 ILE A CA 1
ATOM 1685 C C . ILE A 1 211 ? 1.894 1.613 -12.103 1.00 87.25 211 ILE A C 1
ATOM 1687 O O . ILE A 1 211 ? 2.426 2.570 -11.534 1.00 87.25 211 ILE A O 1
ATOM 1691 N N . GLY A 1 212 ? 0.728 1.119 -11.690 1.00 85.44 212 GLY A N 1
ATOM 1692 C CA . GLY A 1 212 ? 0.033 1.612 -10.506 1.00 85.44 212 GLY A CA 1
ATOM 1693 C C . GLY A 1 212 ? 0.737 1.191 -9.215 1.00 85.44 212 GLY A C 1
ATOM 1694 O O . GLY A 1 212 ? 0.796 0.011 -8.883 1.00 85.44 212 GLY A O 1
ATOM 1695 N N . LEU A 1 213 ? 1.199 2.160 -8.430 1.00 81.19 213 LEU A N 1
ATOM 1696 C CA . LEU A 1 213 ? 1.797 1.948 -7.118 1.00 81.19 213 LEU A CA 1
ATOM 1697 C C . LEU A 1 213 ? 0.826 2.334 -6.003 1.00 81.19 213 LEU A C 1
ATOM 1699 O O . LEU A 1 213 ? 0.202 3.397 -6.015 1.00 81.19 213 LEU A O 1
ATOM 1703 N N . ARG A 1 214 ? 0.747 1.495 -4.968 1.00 72.50 214 ARG A N 1
ATOM 1704 C CA . ARG A 1 214 ? 0.097 1.845 -3.698 1.00 72.50 214 ARG A CA 1
ATOM 1705 C C . ARG A 1 214 ? 1.177 2.077 -2.656 1.00 72.50 214 ARG A C 1
ATOM 1707 O O . ARG A 1 214 ? 1.601 1.145 -1.978 1.00 72.50 214 ARG A O 1
ATOM 1714 N N . ARG A 1 215 ? 1.621 3.325 -2.523 1.00 65.69 215 ARG A N 1
ATOM 1715 C CA . ARG A 1 215 ? 2.607 3.687 -1.508 1.00 65.69 215 ARG A CA 1
ATOM 1716 C C . ARG A 1 215 ? 1.896 3.844 -0.172 1.00 65.69 215 ARG A C 1
ATOM 1718 O O . ARG A 1 215 ? 1.012 4.686 -0.009 1.00 65.69 215 ARG A O 1
ATOM 1725 N N . TYR A 1 216 ? 2.299 3.038 0.797 1.00 62.31 216 TYR A N 1
ATOM 1726 C CA . TYR A 1 216 ? 2.015 3.329 2.190 1.00 62.31 216 TYR A CA 1
ATOM 1727 C C . TYR A 1 216 ? 2.912 4.486 2.616 1.00 62.31 216 TYR A C 1
ATOM 1729 O O . TYR A 1 216 ? 4.132 4.418 2.449 1.00 62.31 216 TYR A O 1
ATOM 1737 N N . ILE A 1 217 ? 2.345 5.545 3.188 1.00 63.41 217 ILE A N 1
ATOM 1738 C CA . ILE A 1 217 ? 3.154 6.626 3.759 1.00 63.41 217 ILE A CA 1
ATOM 1739 C C . ILE A 1 217 ? 3.687 6.189 5.137 1.00 63.41 217 ILE A C 1
ATOM 1741 O O . ILE A 1 217 ? 3.441 6.844 6.145 1.00 63.41 217 ILE A O 1
ATOM 1745 N N . TYR A 1 218 ? 4.396 5.057 5.208 1.00 60.69 218 TYR A N 1
ATOM 1746 C CA . TYR A 1 218 ? 4.912 4.525 6.474 1.00 60.69 218 TYR A CA 1
ATOM 1747 C C . TYR A 1 218 ? 5.825 5.532 7.169 1.00 60.69 218 TYR A C 1
ATOM 1749 O O . TYR A 1 218 ? 5.708 5.724 8.369 1.00 60.69 218 TYR A O 1
ATOM 1757 N N . GLN A 1 219 ? 6.671 6.236 6.419 1.00 60.12 219 GLN A N 1
ATOM 1758 C CA . GLN A 1 219 ? 7.650 7.157 6.992 1.00 60.12 219 GLN A CA 1
ATOM 1759 C C . GLN A 1 219 ? 7.001 8.379 7.658 1.00 60.12 219 GLN A C 1
ATOM 1761 O O . GLN A 1 219 ? 7.320 8.664 8.806 1.00 60.12 219 GLN A O 1
ATOM 1766 N N . LYS A 1 220 ? 6.018 9.040 7.018 1.00 62.53 220 LYS A N 1
ATOM 1767 C CA . LYS A 1 220 ? 5.274 10.129 7.687 1.00 62.53 220 LYS A CA 1
ATOM 1768 C C . LYS A 1 220 ? 4.408 9.610 8.829 1.00 62.53 220 LYS A C 1
ATOM 1770 O O . LYS A 1 220 ? 4.246 10.316 9.811 1.00 62.53 220 LYS A O 1
ATOM 1775 N N . VAL A 1 221 ? 3.857 8.398 8.723 1.00 64.75 221 VAL A N 1
ATOM 1776 C CA . VAL A 1 221 ? 3.088 7.772 9.813 1.00 64.75 221 VAL A CA 1
ATOM 1777 C C . VAL A 1 221 ? 3.986 7.508 11.028 1.00 64.75 221 VAL A C 1
ATOM 1779 O O . VAL A 1 221 ? 3.596 7.851 12.139 1.00 64.75 221 VAL A O 1
ATOM 1782 N N . GLN A 1 222 ? 5.199 6.978 10.833 1.00 66.19 222 GLN A N 1
ATOM 1783 C CA . GLN A 1 222 ? 6.168 6.764 11.915 1.00 66.19 222 GLN A CA 1
ATOM 1784 C C . GLN A 1 222 ? 6.739 8.080 12.451 1.00 66.19 222 GLN A C 1
ATOM 1786 O O . GLN A 1 222 ? 6.903 8.208 13.656 1.00 66.19 222 GLN A O 1
ATOM 1791 N N . GLN A 1 223 ? 6.976 9.081 11.599 1.00 70.06 223 GLN A N 1
ATOM 1792 C CA . GLN A 1 223 ? 7.402 10.412 12.034 1.00 70.06 223 GLN A CA 1
ATOM 1793 C C . GLN A 1 223 ? 6.318 11.093 12.875 1.00 70.06 223 GLN A C 1
ATOM 1795 O O . GLN A 1 223 ? 6.600 11.535 13.979 1.00 70.06 223 GLN A O 1
ATOM 1800 N N . LYS A 1 224 ? 5.057 11.083 12.420 1.00 68.56 224 LYS A N 1
ATOM 1801 C CA . LYS A 1 224 ? 3.916 11.613 13.184 1.00 68.56 224 LYS A CA 1
ATOM 1802 C C . LYS A 1 224 ? 3.726 10.860 14.501 1.00 68.56 224 LYS A C 1
ATOM 1804 O O . LYS A 1 224 ? 3.399 11.470 15.512 1.00 68.56 224 LYS A O 1
ATOM 1809 N N . ARG A 1 225 ? 3.943 9.539 14.496 1.00 69.31 225 ARG A N 1
ATOM 1810 C CA . ARG A 1 225 ? 3.951 8.709 15.706 1.00 69.31 225 ARG A CA 1
ATOM 1811 C C . ARG A 1 225 ? 5.066 9.130 16.664 1.00 69.31 225 ARG A C 1
ATOM 1813 O O . ARG A 1 225 ? 4.773 9.335 17.832 1.00 69.31 225 ARG A O 1
ATOM 1820 N N . ALA A 1 226 ? 6.295 9.287 16.178 1.00 68.00 226 ALA A N 1
ATOM 1821 C CA . ALA A 1 226 ? 7.442 9.700 16.981 1.00 68.00 226 ALA A CA 1
ATOM 1822 C C . ALA A 1 226 ? 7.274 11.126 17.535 1.00 68.00 226 ALA A C 1
ATOM 1824 O O . ALA A 1 226 ? 7.535 11.352 18.710 1.00 68.00 226 ALA A O 1
ATOM 1825 N N . GLU A 1 227 ? 6.763 12.066 16.732 1.00 72.31 227 GLU A N 1
ATOM 1826 C CA . GLU A 1 227 ? 6.407 13.430 17.155 1.00 72.31 227 GLU A CA 1
ATOM 1827 C C . GLU A 1 227 ? 5.333 13.421 18.249 1.00 72.31 227 GLU A C 1
ATOM 1829 O O . GLU A 1 227 ? 5.437 14.155 19.228 1.00 72.31 227 GLU A O 1
ATOM 1834 N N . LEU A 1 228 ? 4.309 12.569 18.120 1.00 65.31 228 LEU A N 1
ATOM 1835 C CA . LEU A 1 228 ? 3.286 12.399 19.153 1.00 65.31 228 LEU A CA 1
ATOM 1836 C C . LEU A 1 228 ? 3.854 11.744 20.414 1.00 65.31 228 LEU A C 1
ATOM 1838 O O . LEU A 1 228 ? 3.523 12.170 21.513 1.00 65.31 228 LEU A O 1
ATOM 1842 N N . GLU A 1 229 ? 4.703 10.726 20.288 1.00 69.38 229 GLU A N 1
ATOM 1843 C CA . GLU A 1 229 ? 5.356 10.073 21.429 1.00 69.38 229 GLU A CA 1
ATOM 1844 C C . GLU A 1 229 ? 6.291 11.044 22.176 1.00 69.38 229 GLU A C 1
ATOM 1846 O O . GLU A 1 229 ? 6.259 11.084 23.409 1.00 69.38 229 GLU A O 1
ATOM 1851 N N . GLN A 1 230 ? 7.037 11.890 21.452 1.00 69.38 230 GLN A N 1
ATOM 1852 C CA . GLN A 1 230 ? 7.873 12.952 22.022 1.00 69.38 230 GLN A CA 1
ATOM 1853 C C . GLN A 1 230 ? 7.046 14.082 22.650 1.00 69.38 230 GLN A C 1
ATOM 1855 O O . GLN A 1 230 ? 7.295 14.450 23.797 1.00 69.38 230 GLN A O 1
ATOM 1860 N N . GLY A 1 231 ? 6.041 14.609 21.942 1.00 64.81 231 GLY A N 1
ATOM 1861 C CA . GLY A 1 231 ? 5.188 15.701 22.426 1.00 64.81 231 GLY A CA 1
ATOM 1862 C C . GLY A 1 231 ? 4.319 15.315 23.627 1.00 64.81 231 GLY A C 1
ATOM 1863 O O . GLY A 1 231 ? 3.940 16.173 24.418 1.00 64.81 231 GLY A O 1
ATOM 1864 N N . LEU A 1 232 ? 4.040 14.020 23.801 1.00 59.84 232 LEU A N 1
ATOM 1865 C CA . LEU A 1 232 ? 3.283 13.480 24.935 1.00 59.84 232 LEU A CA 1
ATOM 1866 C C . LEU A 1 232 ? 4.172 13.031 26.105 1.00 59.84 232 LEU A C 1
ATOM 1868 O O . LEU A 1 232 ? 3.648 12.478 27.073 1.00 59.84 232 LEU A O 1
ATOM 1872 N N . GLY A 1 233 ? 5.491 13.249 26.033 1.00 54.56 233 GLY A N 1
ATOM 1873 C CA . GLY A 1 233 ? 6.404 13.061 27.162 1.00 54.56 233 GLY A CA 1
ATOM 1874 C C . GLY A 1 233 ? 6.393 11.651 27.758 1.00 54.56 233 GLY A C 1
ATOM 1875 O O . GLY A 1 233 ? 6.537 11.501 28.972 1.00 54.56 233 GLY A O 1
ATOM 1876 N N . VAL A 1 234 ? 6.216 10.607 26.941 1.00 50.72 234 VAL A N 1
ATOM 1877 C CA . VAL A 1 234 ? 6.311 9.222 27.421 1.00 50.72 234 VAL A CA 1
ATOM 1878 C C . VAL A 1 234 ? 7.789 8.865 27.573 1.00 50.72 234 VAL A C 1
ATOM 1880 O O . VAL A 1 234 ? 8.396 8.256 26.698 1.00 50.72 234 VAL A O 1
ATOM 1883 N N . ARG A 1 235 ? 8.392 9.227 28.710 1.00 44.62 235 ARG A N 1
ATOM 1884 C CA . ARG A 1 235 ? 9.488 8.405 29.232 1.00 44.62 235 ARG A CA 1
ATOM 1885 C C . ARG A 1 235 ? 8.837 7.111 29.699 1.00 44.62 235 ARG A C 1
ATOM 1887 O O . ARG A 1 235 ? 8.084 7.129 30.671 1.00 44.62 235 ARG A O 1
ATOM 1894 N N . ASN A 1 236 ? 9.075 6.027 28.963 1.00 39.34 236 ASN A N 1
ATOM 1895 C CA . ASN A 1 236 ? 8.839 4.687 29.480 1.00 39.34 236 ASN A CA 1
ATOM 1896 C C . ASN A 1 236 ? 9.631 4.578 30.782 1.00 39.34 236 ASN A C 1
ATOM 1898 O O . ASN A 1 236 ? 10.859 4.658 30.766 1.00 39.34 236 ASN A O 1
ATOM 1902 N N . ASN A 1 237 ? 8.907 4.478 31.887 1.00 36.31 237 ASN A N 1
ATOM 1903 C CA . ASN A 1 237 ? 9.447 4.113 33.180 1.00 36.31 237 ASN A CA 1
ATOM 1904 C C . ASN A 1 237 ? 8.878 2.757 33.558 1.00 36.31 237 ASN A C 1
ATOM 1906 O O . ASN A 1 237 ? 7.657 2.574 33.346 1.00 36.31 237 ASN A O 1
#

Sequence (237 aa):
MASQGPPMQGNRVSQPLRKKKRYADKLISPQVRELVPESQAYMDLLAFEQKLDATITRKKLDIQEALKRPQKVKKRLRIYISHTFIAGKEPEKEGDEGTVPMWELRVEGRLIEDQANGSTAASGHSTPAPPARPLPKRKFSSFFKSLDPVDHDTVNNDTFLEQVFSCKRMRFMEIPQRLHQLLQQPDPLVLSHIIKHNDGGAEKNTACYDIGLRRYIYQKVQQKRAELEQGLGVRNN

pLDDT: mean 73.01, std 15.71, range [35.19, 94.31]

Foldseek 3Di:
DDDDDDDDDDDPPDDPDPDPDDLVNQQDDPVVCVVDVCSVVSVVVSVVVVVVVVVVVVVVVVLVVVLVPFDWDKKKKKKKKWKWKDDWADDPDDPDDTGHIDMDIDIDIDIHDPPPPPPPDDDDDDDDDDPDDPPPPPPVLVVQCVQDPPDNQKGQDDPVRCVQQVDRMDGSVCVVVSVVVVDDDDDDDDDDDDDDDDPDDGDIDMDMDMDIDTDRPNVVSVVVVVVCCVVVPDPPD